Protein AF-A0A960V4S0-F1 (afdb_monomer)

pLDDT: mean 85.96, std 13.1, range [40.25, 98.25]

Secondary structure (DSSP, 8-state):
---SSHHHHHHHHHHHHHHHHHHHHHHHHHHHHHHHHHHHHHHHHHHHHHHHHHHHHHHHHHHHHHHHHHHHHHHHHTTEEETTHHHHHHHHHH-HHHHHHHHHHHHHHPPEEE-S--HHHHHHHHHHHHHHHHHHHHHHTSPPPS--TT--TT-HHHHHHHHHHHHHHHHHHHHHHHHHHHH-HHHHHHHHHHHHHHHHHHHHHHHHHH-

Solvent-accessible surface area (backbone atoms only — not comparable to full-atom values): 11434 Å² total; per-residue (Å²): 143,88,87,85,72,66,70,63,57,53,50,52,51,52,50,52,47,49,70,63,48,49,61,55,54,51,52,50,49,51,53,48,53,50,50,52,50,53,49,53,52,49,51,50,51,50,51,33,51,52,36,50,50,50,26,52,54,34,41,55,50,24,50,55,32,43,51,52,24,50,54,45,44,56,58,37,57,76,39,55,41,48,68,63,47,69,62,46,49,51,53,27,72,75,40,49,86,81,29,44,69,58,49,52,54,43,70,74,68,48,56,44,43,57,77,51,82,56,64,68,37,54,52,32,45,51,51,20,53,52,33,43,51,52,26,49,48,36,60,74,70,45,68,82,80,95,72,82,89,73,77,60,101,78,41,56,66,58,54,37,60,59,42,46,55,55,33,50,52,30,64,68,43,44,67,62,25,52,58,38,32,58,67,31,70,66,28,36,50,49,31,51,51,41,52,52,50,26,50,50,46,46,53,50,46,55,51,51,74,78,110

Nearest PDB structures (foldseek):
  8iyj-assembly1_S0  TM=2.645E-01  e=5.787E+00  Mus musculus
  8cih-assembly1_A  TM=2.969E-01  e=8.500E+00  Homo sapiens

Mean predicted aligned error: 10.28 Å

Foldseek 3Di:
DDDDDPPVVVVVVVVVCCVVVVVVVVVVVVVVVVVVVVVVVVVLVVLLVVLVVLLLVLLVVLLVLLVVLLVVLVVQLVQKDFDCLVVLVVVCVVPVVVCVVVSVVCVVPTFIATPDDCPVSVVSLVSSLVSVVSSVVSVVPRDDDPDPPDDDPDALVNLLVVLVVLLVVLNVCLVVLVVVCNRDDVSSVVNSVSSVVSSVSSVVNSVSVVD

Sequence (211 aa):
MQQMSRPIAALVILILINITTGPAHLLAQEVQEQRISDQEQYERMQTRRSMLEWHQITGLLTWGLWLATNLEGERIAKTHQRVGEQEMQLLWLSNPDAYTPLYLLYRENAEWKTTADSSTHKSLAAATAGMYALTAVLALCAPPLYDEQGSDLWDSSWWHRALAFVHLAAMLSLPALGHQAEEGPDGLQKMRNVGWAGFGVYSVAIGVFYF

Structure (mmCIF, N/CA/C/O backbone):
data_AF-A0A960V4S0-F1
#
_entry.id   AF-A0A960V4S0-F1
#
loop_
_atom_site.group_PDB
_atom_site.id
_atom_site.type_symbol
_atom_site.label_atom_id
_atom_site.label_alt_id
_atom_site.label_comp_id
_atom_site.label_asym_id
_atom_site.label_entity_id
_atom_site.label_seq_id
_atom_site.pdbx_PDB_ins_code
_atom_site.Cartn_x
_atom_site.Cartn_y
_atom_site.Cartn_z
_atom_site.occupancy
_atom_site.B_iso_or_equiv
_atom_site.auth_seq_id
_atom_site.auth_comp_id
_atom_site.auth_asym_id
_atom_site.auth_atom_id
_atom_site.pdbx_PDB_model_num
ATOM 1 N N . MET A 1 1 ? 36.686 12.986 -92.104 1.00 46.19 1 MET A N 1
ATOM 2 C CA . MET A 1 1 ? 36.247 11.761 -91.395 1.00 46.19 1 MET A CA 1
ATOM 3 C C . MET A 1 1 ? 36.621 11.879 -89.921 1.00 46.19 1 MET A C 1
ATOM 5 O O . MET A 1 1 ? 37.741 11.537 -89.577 1.00 46.19 1 MET A O 1
ATOM 9 N N . GLN A 1 2 ? 35.756 12.422 -89.056 1.00 55.75 2 GLN A N 1
ATOM 10 C CA . GLN A 1 2 ? 36.037 12.472 -87.609 1.00 55.75 2 GLN A CA 1
ATOM 11 C C . GLN A 1 2 ? 34.762 12.771 -86.797 1.00 55.75 2 GLN A C 1
ATOM 13 O O . GLN A 1 2 ? 34.596 13.864 -86.271 1.00 55.75 2 GLN A O 1
ATOM 18 N N . GLN A 1 3 ? 33.806 11.834 -86.728 1.00 54.47 3 GLN A N 1
ATOM 19 C CA . GLN A 1 3 ? 32.605 12.064 -85.904 1.00 54.47 3 GLN A CA 1
ATOM 20 C C . GLN A 1 3 ? 31.850 10.796 -85.461 1.00 54.47 3 GLN A C 1
ATOM 22 O O . GLN A 1 3 ? 30.628 10.776 -85.506 1.00 54.47 3 GLN A O 1
ATOM 27 N N . MET A 1 4 ? 32.537 9.730 -85.021 1.00 51.03 4 MET A N 1
ATOM 28 C CA . MET A 1 4 ? 31.844 8.509 -84.544 1.00 51.03 4 MET A CA 1
ATOM 29 C C . MET A 1 4 ? 32.425 7.809 -83.292 1.00 51.03 4 MET A C 1
ATOM 31 O O . MET A 1 4 ? 32.034 6.687 -83.004 1.00 51.03 4 MET A O 1
ATOM 35 N N . SER A 1 5 ? 33.296 8.432 -82.484 1.00 58.44 5 SER A N 1
ATOM 36 C CA . SER A 1 5 ? 33.892 7.762 -81.298 1.00 58.44 5 SER A CA 1
ATOM 37 C C . SER A 1 5 ? 33.368 8.212 -79.924 1.00 58.44 5 SER A C 1
ATOM 39 O O . SER A 1 5 ? 33.759 7.651 -78.904 1.00 58.44 5 SER A O 1
ATOM 41 N N . ARG A 1 6 ? 32.474 9.207 -79.852 1.00 57.72 6 ARG A N 1
ATOM 42 C CA . ARG A 1 6 ? 32.036 9.799 -78.571 1.00 57.72 6 ARG A CA 1
ATOM 43 C C . ARG A 1 6 ? 31.006 9.001 -77.740 1.00 57.72 6 ARG A C 1
ATOM 45 O O . ARG A 1 6 ? 31.110 9.083 -76.518 1.00 57.72 6 ARG A O 1
ATOM 52 N N . PRO A 1 7 ? 30.051 8.227 -78.301 1.00 58.94 7 PRO A N 1
ATOM 53 C CA . PRO A 1 7 ? 28.998 7.626 -77.473 1.00 58.94 7 PRO A CA 1
ATOM 54 C C . PRO A 1 7 ? 29.472 6.398 -76.675 1.00 58.94 7 PRO A C 1
ATOM 56 O O . PRO A 1 7 ? 29.005 6.177 -75.562 1.00 58.94 7 PRO A O 1
ATOM 59 N N . ILE A 1 8 ? 30.441 5.636 -77.194 1.00 63.38 8 ILE A N 1
ATOM 60 C CA . ILE A 1 8 ? 30.941 4.414 -76.538 1.00 63.38 8 ILE A CA 1
ATOM 61 C C . ILE A 1 8 ? 31.824 4.759 -75.330 1.00 63.38 8 ILE A C 1
ATOM 63 O O . ILE A 1 8 ? 31.683 4.150 -74.273 1.00 63.38 8 ILE A O 1
ATOM 67 N N . ALA A 1 9 ? 32.683 5.777 -75.446 1.00 64.00 9 ALA A N 1
ATOM 68 C CA . ALA A 1 9 ? 33.526 6.221 -74.336 1.00 64.00 9 ALA A CA 1
ATOM 69 C C . ALA A 1 9 ? 32.693 6.760 -73.158 1.00 64.00 9 ALA A C 1
ATOM 71 O O . ALA A 1 9 ? 32.985 6.448 -72.007 1.00 64.00 9 ALA A O 1
ATOM 72 N N . ALA A 1 10 ? 31.620 7.507 -73.441 1.00 67.62 10 ALA A N 1
ATOM 73 C CA . ALA A 1 10 ? 30.704 7.997 -72.413 1.00 67.62 10 ALA A CA 1
ATOM 74 C C . ALA A 1 10 ? 29.958 6.853 -71.704 1.00 67.62 10 ALA A C 1
ATOM 76 O O . ALA A 1 10 ? 29.832 6.876 -70.482 1.00 67.62 10 ALA A O 1
ATOM 77 N N . LEU A 1 11 ? 29.524 5.828 -72.448 1.00 68.31 11 LEU A N 1
ATOM 78 C CA . LEU A 1 11 ? 28.850 4.654 -71.887 1.00 68.31 11 LEU A CA 1
ATOM 79 C C . LEU A 1 11 ? 29.785 3.831 -70.985 1.00 68.31 11 LEU A C 1
ATOM 81 O O . LEU A 1 11 ? 29.393 3.441 -69.891 1.00 68.31 11 LEU A O 1
ATOM 85 N N . VAL A 1 12 ? 31.034 3.608 -71.406 1.00 66.94 12 VAL A N 1
ATOM 86 C CA . VAL A 1 12 ? 32.034 2.870 -70.612 1.00 66.94 12 VAL A CA 1
ATOM 87 C C . VAL A 1 12 ? 32.399 3.631 -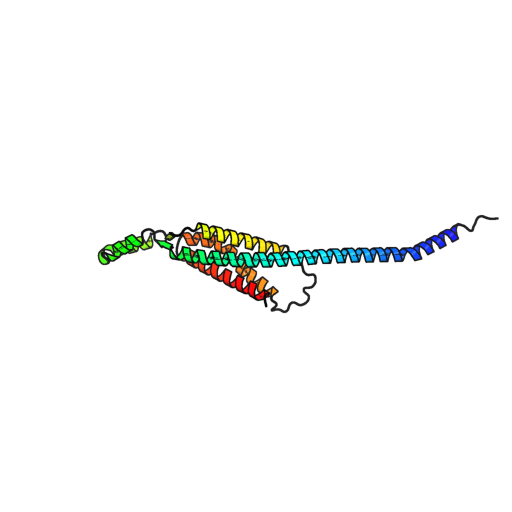69.336 1.00 66.94 12 VAL A C 1
ATOM 89 O O . VAL A 1 12 ? 32.506 3.018 -68.280 1.00 66.94 12 VAL A O 1
ATOM 92 N N . ILE A 1 13 ? 32.521 4.960 -69.398 1.00 68.06 13 ILE A N 1
ATOM 93 C CA . ILE A 1 13 ? 32.768 5.793 -68.212 1.00 68.06 13 ILE A CA 1
ATOM 94 C C . ILE A 1 13 ? 31.573 5.743 -67.252 1.00 68.06 13 ILE A C 1
ATOM 96 O O . ILE A 1 13 ? 31.774 5.561 -66.057 1.00 68.06 13 ILE A O 1
ATOM 100 N N . LEU A 1 14 ? 30.335 5.829 -67.748 1.00 62.25 14 LEU A N 1
ATOM 101 C CA . LEU A 1 14 ? 29.128 5.704 -66.920 1.00 62.25 14 LEU A CA 1
ATOM 102 C C . LEU A 1 14 ? 29.003 4.322 -66.268 1.00 62.25 14 LEU A C 1
ATOM 104 O O . LEU A 1 14 ? 28.662 4.237 -65.091 1.00 62.25 14 LEU A O 1
ATOM 108 N N . ILE A 1 15 ? 29.321 3.249 -66.997 1.00 62.62 15 ILE A N 1
ATOM 109 C CA . ILE A 1 15 ? 29.322 1.881 -66.464 1.00 62.62 15 ILE A CA 1
ATOM 110 C C . ILE A 1 15 ? 30.428 1.714 -65.413 1.00 62.62 15 ILE A C 1
ATOM 112 O O . ILE A 1 15 ? 30.163 1.179 -64.343 1.00 62.62 15 ILE A O 1
ATOM 116 N N . LEU A 1 16 ? 31.643 2.214 -65.663 1.00 56.56 16 LEU A N 1
ATOM 117 C CA . LEU A 1 16 ? 32.749 2.146 -64.701 1.00 56.56 16 LEU A CA 1
ATOM 118 C C . LEU A 1 16 ? 32.487 2.987 -63.446 1.00 56.56 16 LEU A C 1
ATOM 120 O O . LEU A 1 16 ? 32.791 2.532 -62.345 1.00 56.56 16 LEU A O 1
ATOM 124 N N . ILE A 1 17 ? 31.883 4.172 -63.577 1.00 60.25 17 ILE A N 1
ATOM 125 C CA . ILE A 1 17 ? 31.427 4.968 -62.430 1.00 60.25 17 ILE A CA 1
ATOM 126 C C . ILE A 1 17 ? 30.379 4.176 -61.644 1.00 60.25 17 ILE A C 1
ATOM 128 O O . ILE A 1 17 ? 30.552 3.989 -60.449 1.00 60.25 17 ILE A O 1
ATOM 132 N N . ASN A 1 18 ? 29.354 3.620 -62.295 1.00 57.97 18 ASN A N 1
ATOM 133 C CA . ASN A 1 18 ? 28.290 2.888 -61.601 1.00 57.97 18 ASN A CA 1
ATOM 134 C C . ASN A 1 18 ? 28.788 1.598 -60.908 1.00 57.97 18 ASN A C 1
ATOM 136 O O . ASN A 1 18 ? 28.344 1.278 -59.809 1.00 57.97 18 ASN A O 1
ATOM 140 N N . ILE A 1 19 ? 29.756 0.887 -61.504 1.00 60.56 19 ILE A N 1
ATOM 141 C CA . ILE A 1 19 ? 30.395 -0.303 -60.907 1.00 60.56 19 ILE A CA 1
ATOM 142 C C . ILE A 1 19 ? 31.280 0.070 -59.704 1.00 60.56 19 ILE A C 1
ATOM 144 O O . ILE A 1 19 ? 31.399 -0.719 -58.770 1.00 60.56 19 ILE A O 1
ATOM 148 N N . THR A 1 20 ? 31.893 1.258 -59.698 1.00 60.00 20 THR A N 1
ATOM 149 C CA . THR A 1 20 ? 32.809 1.679 -58.621 1.00 60.00 20 THR A CA 1
ATOM 150 C C . THR A 1 20 ? 32.115 2.432 -57.485 1.00 60.00 20 THR A C 1
ATOM 152 O O . THR A 1 20 ? 32.514 2.276 -56.333 1.00 60.00 20 THR A O 1
ATOM 155 N N . THR A 1 21 ? 31.066 3.212 -57.761 1.00 58.12 21 THR A N 1
ATOM 156 C CA . THR A 1 21 ? 30.370 4.035 -56.754 1.00 58.12 21 THR A CA 1
ATOM 157 C C . THR A 1 21 ? 29.079 3.408 -56.230 1.00 58.12 21 THR A C 1
ATOM 159 O O . THR A 1 21 ? 28.720 3.653 -55.079 1.00 58.12 21 THR A O 1
ATOM 162 N N . GLY A 1 22 ? 28.414 2.558 -57.020 1.00 65.00 22 GLY A N 1
ATOM 163 C CA . GLY A 1 22 ? 27.209 1.824 -56.620 1.00 65.00 22 GLY A CA 1
ATOM 164 C C . GLY A 1 22 ? 27.370 1.010 -55.325 1.00 65.00 22 GLY A C 1
ATOM 165 O O . GLY A 1 22 ? 26.599 1.230 -54.390 1.00 65.00 22 GLY A O 1
ATOM 166 N N . PRO A 1 23 ? 28.380 0.124 -55.200 1.00 73.75 23 PRO A N 1
ATOM 167 C CA . PRO A 1 23 ? 28.560 -0.675 -53.985 1.00 73.75 23 PRO A CA 1
ATOM 168 C C . PRO A 1 23 ? 28.988 0.159 -52.766 1.00 73.75 23 PRO A C 1
ATOM 170 O O . PRO A 1 23 ? 28.607 -0.163 -51.645 1.00 73.75 23 PRO A O 1
ATOM 173 N N . ALA A 1 24 ? 29.722 1.259 -52.961 1.00 72.75 24 ALA A N 1
ATOM 174 C CA . ALA A 1 24 ? 30.134 2.139 -51.864 1.00 72.75 24 ALA A CA 1
ATOM 175 C C . ALA A 1 24 ? 28.949 2.901 -51.242 1.00 72.75 24 ALA A C 1
ATOM 177 O O . ALA A 1 24 ? 28.898 3.068 -50.025 1.00 72.75 24 ALA A O 1
ATOM 178 N N . HIS A 1 25 ? 27.982 3.333 -52.059 1.00 72.94 25 HIS A N 1
ATOM 179 C CA . HIS A 1 25 ? 26.767 3.990 -51.574 1.00 72.94 25 HIS A CA 1
ATOM 180 C C . HIS A 1 25 ? 25.862 3.024 -50.793 1.00 72.94 25 HIS A C 1
ATOM 182 O O . HIS A 1 25 ? 25.338 3.397 -49.748 1.00 72.94 25 HIS A O 1
ATOM 188 N N . LEU A 1 26 ? 25.708 1.781 -51.265 1.00 78.06 26 LEU A N 1
ATOM 189 C CA . LEU A 1 26 ? 24.910 0.759 -50.576 1.00 78.06 26 LEU A CA 1
ATOM 190 C C . LEU A 1 26 ? 25.513 0.385 -49.216 1.00 78.06 26 LEU A C 1
ATOM 192 O O . LEU A 1 26 ? 24.797 0.378 -48.223 1.00 78.06 26 LEU A O 1
ATOM 196 N N . LEU A 1 27 ? 26.834 0.192 -49.140 1.00 81.00 27 LEU A N 1
ATOM 197 C CA . LEU A 1 27 ? 27.525 -0.059 -47.869 1.00 81.00 27 LEU A CA 1
ATOM 198 C C . LEU A 1 27 ? 27.430 1.131 -46.906 1.00 81.00 27 LEU A C 1
ATOM 200 O O . LEU A 1 27 ? 27.265 0.941 -45.705 1.00 81.00 27 LEU A O 1
ATOM 204 N N . ALA A 1 28 ? 27.524 2.366 -47.408 1.00 80.69 28 ALA A N 1
ATOM 205 C CA . ALA A 1 28 ? 27.336 3.554 -46.577 1.00 80.69 28 ALA A CA 1
ATOM 206 C C . ALA A 1 28 ? 25.902 3.642 -46.030 1.00 80.69 28 ALA A C 1
ATOM 208 O O . ALA A 1 28 ? 25.717 4.012 -44.871 1.00 80.69 28 ALA A O 1
ATOM 209 N N . GLN A 1 29 ? 24.908 3.262 -46.838 1.00 82.19 29 GLN A N 1
ATOM 210 C CA . GLN A 1 29 ? 23.509 3.203 -46.431 1.00 82.19 29 GLN A CA 1
ATOM 211 C C . GLN A 1 29 ? 23.269 2.109 -45.381 1.00 82.19 29 GLN A C 1
ATOM 213 O O . GLN A 1 29 ? 22.683 2.410 -44.348 1.00 82.19 29 GLN A O 1
ATOM 218 N N . GLU A 1 30 ? 23.789 0.894 -45.580 1.00 83.31 30 GLU A N 1
ATOM 219 C CA . GLU A 1 30 ? 23.699 -0.208 -44.607 1.00 83.31 30 GLU A CA 1
ATOM 220 C C . GLU A 1 30 ? 24.393 0.138 -43.283 1.00 83.31 30 GLU A C 1
ATOM 222 O O . GLU A 1 30 ? 23.825 -0.056 -42.213 1.00 83.31 30 GLU A O 1
ATOM 227 N N . VAL A 1 31 ? 25.596 0.724 -43.329 1.00 86.31 31 VAL A N 1
ATOM 228 C CA . VAL A 1 31 ? 26.318 1.166 -42.123 1.00 86.31 31 VAL A CA 1
ATOM 229 C C . VAL A 1 31 ? 25.559 2.274 -41.397 1.00 86.31 31 VAL A C 1
ATOM 231 O O . VAL A 1 31 ? 25.573 2.327 -40.166 1.00 86.31 31 VAL A O 1
ATOM 234 N N . GLN A 1 32 ? 24.921 3.185 -42.129 1.00 87.12 32 GLN A N 1
ATOM 235 C CA . GLN A 1 32 ? 24.135 4.254 -41.527 1.00 87.12 32 GLN A CA 1
ATOM 236 C C . GLN A 1 32 ? 22.833 3.726 -40.916 1.00 87.12 32 GLN A C 1
ATOM 238 O O . GLN A 1 32 ? 22.499 4.114 -39.801 1.00 87.12 32 GLN A O 1
ATOM 243 N N . GLU A 1 33 ? 22.145 2.810 -41.592 1.00 85.69 33 GLU A N 1
ATOM 244 C CA . GLU A 1 33 ? 20.954 2.127 -41.083 1.00 85.69 33 GLU A CA 1
ATOM 245 C C . GLU A 1 33 ? 21.276 1.294 -39.837 1.00 85.69 33 GLU A C 1
ATOM 247 O O . GLU A 1 33 ? 20.585 1.400 -38.824 1.00 85.69 33 GLU A O 1
ATOM 252 N N . GLN A 1 34 ? 22.394 0.566 -39.852 1.00 88.62 34 GLN A N 1
ATOM 253 C CA . GLN A 1 34 ? 22.868 -0.193 -38.700 1.00 88.62 34 GLN A CA 1
ATOM 254 C C . GLN A 1 34 ? 23.225 0.720 -37.521 1.00 88.62 34 GLN A C 1
ATOM 256 O O . GLN A 1 34 ? 22.808 0.443 -36.402 1.00 88.62 34 GLN A O 1
ATOM 261 N N . ARG A 1 35 ? 23.903 1.856 -37.746 1.00 88.31 35 ARG A N 1
ATOM 262 C CA . ARG A 1 35 ? 24.169 2.837 -36.675 1.00 88.31 35 ARG A CA 1
ATOM 263 C C . ARG A 1 35 ? 22.895 3.430 -36.081 1.00 88.31 35 ARG A C 1
ATOM 265 O O . ARG A 1 35 ? 22.848 3.635 -34.873 1.00 88.31 35 ARG A O 1
ATOM 272 N N . ILE A 1 36 ? 21.900 3.739 -36.914 1.00 87.62 36 ILE A N 1
ATOM 273 C CA . ILE A 1 36 ? 20.606 4.261 -36.450 1.00 87.62 36 ILE A CA 1
ATOM 274 C C . ILE A 1 36 ? 19.901 3.200 -35.598 1.00 87.62 36 ILE A C 1
ATOM 276 O O . ILE A 1 36 ? 19.458 3.514 -34.497 1.00 87.62 36 ILE A O 1
ATOM 280 N N . SER A 1 37 ? 19.879 1.945 -36.057 1.00 87.69 37 SER A N 1
ATOM 281 C CA . SER A 1 37 ? 19.360 0.807 -35.288 1.00 87.69 37 SER A CA 1
ATOM 282 C C . SER A 1 37 ? 20.095 0.637 -33.953 1.00 87.69 37 SER A C 1
ATOM 284 O O . SER A 1 37 ? 19.454 0.500 -32.914 1.00 87.69 37 SER A O 1
ATOM 286 N N . ASP A 1 38 ? 21.429 0.683 -33.946 1.00 88.06 38 ASP A N 1
ATOM 287 C CA . ASP A 1 38 ? 22.235 0.542 -32.728 1.00 88.06 38 ASP A CA 1
ATOM 288 C C . ASP A 1 38 ? 21.969 1.687 -31.737 1.00 88.06 38 ASP A C 1
ATOM 290 O O . ASP A 1 38 ? 21.872 1.461 -30.528 1.00 88.06 38 ASP A O 1
ATOM 294 N N . GLN A 1 39 ? 21.809 2.915 -32.239 1.00 88.75 39 GLN A N 1
ATOM 295 C CA . GLN A 1 39 ? 21.462 4.073 -31.419 1.00 88.75 39 GLN A CA 1
ATOM 296 C C . GLN A 1 39 ? 20.054 3.938 -30.825 1.00 88.75 39 GLN A C 1
ATOM 298 O O . GLN A 1 39 ? 19.879 4.148 -29.625 1.00 88.75 39 GLN A O 1
ATOM 303 N N . GLU A 1 40 ? 19.064 3.535 -31.622 1.00 88.31 40 GLU A N 1
ATOM 304 C CA . GLU A 1 40 ? 17.699 3.305 -31.144 1.00 88.31 40 GLU A CA 1
ATOM 305 C C . GLU A 1 40 ? 17.664 2.192 -30.084 1.00 88.31 40 GLU A C 1
ATOM 307 O O . GLU A 1 40 ? 17.031 2.334 -29.035 1.00 88.31 40 GLU A O 1
ATOM 312 N N . GLN A 1 41 ? 18.398 1.097 -30.298 1.00 87.25 41 GLN A N 1
ATOM 313 C CA . GLN A 1 41 ? 18.530 0.025 -29.311 1.00 87.25 41 GLN A CA 1
ATOM 314 C C . GLN A 1 41 ? 19.176 0.523 -28.014 1.00 87.25 41 GLN A C 1
ATOM 316 O O . GLN A 1 41 ? 18.686 0.201 -26.928 1.00 87.25 41 GLN A O 1
ATOM 321 N N . TYR A 1 42 ? 20.231 1.334 -28.107 1.00 88.56 42 TYR A N 1
ATOM 322 C CA . TYR A 1 42 ? 20.896 1.929 -26.950 1.00 88.56 42 TYR A CA 1
ATOM 323 C C . TYR A 1 42 ? 19.957 2.835 -26.146 1.00 88.56 42 TYR A C 1
ATOM 325 O O . TYR A 1 42 ? 19.836 2.667 -24.929 1.00 88.56 42 TYR A O 1
ATOM 333 N N . GLU A 1 43 ? 19.247 3.746 -26.813 1.00 90.19 43 GLU A N 1
ATOM 334 C CA . GLU A 1 43 ? 18.272 4.642 -26.185 1.00 90.19 43 GLU A CA 1
ATOM 335 C C . GLU A 1 43 ? 17.155 3.843 -25.502 1.00 90.19 43 GLU A C 1
ATOM 337 O O . GLU A 1 43 ? 16.863 4.062 -24.324 1.00 90.19 43 GLU A O 1
ATOM 342 N N . ARG A 1 44 ? 16.605 2.820 -26.172 1.00 87.75 44 ARG A N 1
ATOM 343 C CA . ARG A 1 44 ? 15.585 1.934 -25.584 1.00 87.75 44 ARG A CA 1
ATOM 344 C C . ARG A 1 44 ? 16.099 1.190 -24.350 1.00 87.75 44 ARG A C 1
ATOM 346 O O . ARG A 1 44 ? 15.369 1.071 -23.362 1.00 87.75 44 ARG A O 1
ATOM 353 N N . MET A 1 45 ? 17.342 0.702 -24.370 1.00 88.25 45 MET A N 1
ATOM 354 C CA . MET A 1 45 ? 17.962 0.052 -23.209 1.00 88.25 45 MET A CA 1
ATOM 355 C C . MET A 1 45 ? 18.158 1.028 -22.046 1.00 88.25 45 MET A C 1
ATOM 357 O O . MET A 1 45 ? 17.891 0.662 -20.899 1.00 88.25 45 MET A O 1
ATOM 361 N N . GLN A 1 46 ? 18.588 2.263 -22.318 1.00 91.69 46 GLN A N 1
ATOM 362 C CA . GLN A 1 46 ? 18.716 3.302 -21.297 1.00 91.69 46 GLN A CA 1
ATOM 363 C C . GLN A 1 46 ? 17.362 3.655 -20.676 1.00 91.69 46 GLN A C 1
ATOM 365 O O . GLN A 1 46 ? 17.240 3.655 -19.450 1.00 91.69 46 GLN A O 1
ATOM 370 N N . THR A 1 47 ? 16.331 3.883 -21.495 1.00 90.31 47 THR A N 1
ATOM 371 C CA . THR A 1 47 ? 14.971 4.159 -21.014 1.00 90.31 47 THR A CA 1
ATOM 372 C C . THR A 1 47 ? 14.454 3.021 -20.144 1.00 90.31 47 THR A C 1
ATOM 374 O O . THR A 1 47 ? 13.954 3.266 -19.049 1.00 90.31 47 THR A O 1
ATOM 377 N N . ARG A 1 48 ? 14.628 1.766 -20.576 1.00 89.38 48 ARG A N 1
ATOM 378 C CA . ARG A 1 48 ? 14.211 0.596 -19.796 1.00 89.38 48 ARG A CA 1
ATOM 379 C C . ARG A 1 48 ? 14.923 0.521 -18.445 1.00 89.38 48 ARG A C 1
ATOM 381 O O . ARG A 1 48 ? 14.267 0.272 -17.440 1.00 89.38 48 ARG A O 1
ATOM 388 N N . ARG A 1 49 ? 16.243 0.737 -18.408 1.00 90.31 49 ARG A N 1
ATOM 389 C CA . ARG A 1 49 ? 17.016 0.748 -17.153 1.00 90.31 49 ARG A CA 1
ATOM 390 C C . ARG A 1 49 ? 16.529 1.840 -16.208 1.00 90.31 49 ARG A C 1
ATOM 392 O O . ARG A 1 49 ? 16.312 1.557 -15.038 1.00 90.31 49 ARG A O 1
ATOM 399 N N . SER A 1 50 ? 16.285 3.040 -16.731 1.00 93.69 50 SER A N 1
ATOM 400 C CA . SER A 1 50 ? 15.753 4.150 -15.939 1.00 93.69 50 SER A CA 1
ATOM 401 C C . SER A 1 50 ? 14.354 3.850 -15.394 1.00 93.69 50 SER A C 1
ATOM 403 O O . SER A 1 50 ? 14.100 4.053 -14.211 1.00 93.69 50 SER A O 1
ATOM 405 N N . MET A 1 51 ? 13.449 3.307 -16.214 1.00 93.75 51 MET A N 1
ATOM 406 C CA . MET A 1 51 ? 12.109 2.916 -15.760 1.00 93.75 51 MET A CA 1
ATOM 407 C C . MET A 1 51 ? 12.154 1.808 -14.706 1.00 93.75 51 MET A C 1
ATOM 409 O O . MET A 1 51 ? 11.388 1.858 -13.748 1.00 93.75 51 MET A O 1
ATOM 413 N N . LEU A 1 52 ? 13.060 0.836 -14.851 1.00 90.75 52 LEU A N 1
ATOM 414 C CA . LEU A 1 52 ? 13.260 -0.227 -13.867 1.00 90.75 52 LEU A CA 1
ATOM 415 C C . LEU A 1 52 ? 13.774 0.328 -12.534 1.00 90.75 52 LEU A C 1
ATOM 417 O O . LEU A 1 52 ? 13.244 -0.025 -11.485 1.00 90.75 52 LEU A O 1
ATOM 421 N N . GLU A 1 53 ? 14.762 1.219 -12.574 1.00 92.88 53 GLU A N 1
ATOM 422 C CA . GLU A 1 53 ? 15.294 1.890 -11.385 1.00 92.88 53 GLU A CA 1
ATOM 423 C C . GLU A 1 53 ? 14.193 2.680 -10.664 1.00 92.88 53 GLU A C 1
ATOM 425 O O . GLU A 1 53 ? 13.974 2.507 -9.464 1.00 92.88 53 GLU A O 1
ATOM 430 N N . TRP A 1 54 ? 13.412 3.473 -11.403 1.00 94.75 54 TRP A N 1
ATOM 431 C CA . TRP A 1 54 ? 12.277 4.198 -10.833 1.00 94.75 54 TRP A CA 1
ATOM 432 C C . TRP A 1 54 ? 11.182 3.269 -10.307 1.00 94.75 54 TRP A C 1
ATOM 434 O O . TRP A 1 54 ? 10.594 3.563 -9.267 1.00 94.75 54 TRP A O 1
ATOM 444 N N . HIS A 1 55 ? 10.911 2.142 -10.968 1.00 93.38 55 HIS A N 1
ATOM 445 C CA . HIS A 1 55 ? 9.961 1.137 -10.490 1.00 93.38 55 HIS A CA 1
ATOM 446 C C . HIS A 1 55 ? 10.418 0.543 -9.150 1.00 93.38 55 HIS A C 1
ATOM 448 O O . HIS A 1 55 ? 9.615 0.417 -8.230 1.00 93.38 55 HIS A O 1
ATOM 454 N N . GLN A 1 56 ? 11.710 0.248 -8.999 1.00 92.56 56 GLN A N 1
ATOM 455 C CA . GLN A 1 56 ? 12.283 -0.260 -7.750 1.00 92.56 56 GLN A CA 1
ATOM 456 C C . GLN A 1 56 ? 12.237 0.784 -6.628 1.00 92.56 56 GLN A C 1
ATOM 458 O O . GLN A 1 56 ? 11.799 0.472 -5.521 1.00 92.56 56 GLN A O 1
ATOM 463 N N . ILE A 1 57 ? 12.626 2.033 -6.911 1.00 94.69 57 ILE A N 1
ATOM 464 C CA . ILE A 1 57 ? 12.590 3.135 -5.935 1.00 94.69 57 ILE A CA 1
ATOM 465 C C . ILE A 1 57 ? 11.155 3.391 -5.467 1.00 94.69 57 ILE A C 1
ATOM 467 O O . ILE A 1 57 ? 10.875 3.396 -4.268 1.00 94.69 57 ILE A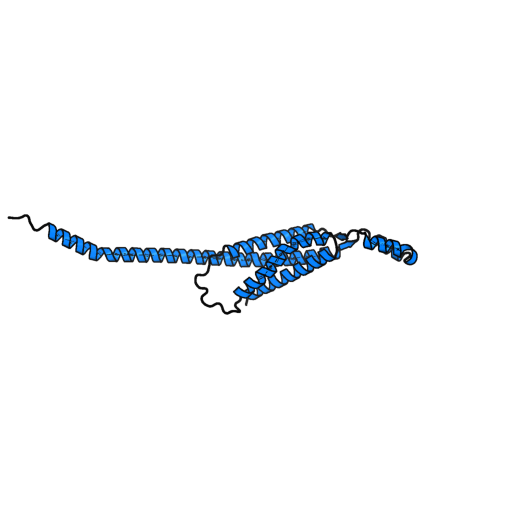 O 1
ATOM 471 N N . THR A 1 58 ? 10.231 3.584 -6.409 1.00 95.19 58 THR A N 1
ATOM 472 C CA . THR A 1 58 ? 8.814 3.836 -6.097 1.00 95.19 58 THR A CA 1
ATOM 473 C C . THR A 1 58 ? 8.170 2.624 -5.426 1.00 95.19 58 THR A C 1
ATOM 475 O O . THR A 1 58 ? 7.340 2.788 -4.532 1.00 95.19 58 THR A O 1
ATOM 478 N N . GLY A 1 59 ? 8.611 1.411 -5.764 1.00 93.69 59 GLY A N 1
ATOM 479 C CA . GLY A 1 59 ? 8.185 0.195 -5.091 1.00 93.69 59 GLY A CA 1
ATOM 480 C C . GLY A 1 59 ? 8.618 0.146 -3.620 1.00 93.69 59 GLY A C 1
ATOM 481 O O . GLY A 1 59 ? 7.795 -0.033 -2.725 1.00 93.69 59 GLY A O 1
ATOM 482 N N . LEU A 1 60 ? 9.891 0.410 -3.324 1.00 95.00 60 LEU A N 1
ATOM 483 C CA . LEU A 1 60 ? 10.373 0.483 -1.937 1.00 95.00 60 LEU A CA 1
ATOM 484 C C . LEU A 1 60 ? 9.679 1.591 -1.132 1.00 95.00 60 LEU A C 1
ATOM 486 O O . LEU A 1 60 ? 9.358 1.397 0.043 1.00 95.00 60 LEU A O 1
ATOM 490 N N . LEU A 1 61 ? 9.388 2.733 -1.760 1.00 96.19 61 LEU A N 1
ATOM 491 C CA . LEU A 1 61 ? 8.596 3.794 -1.132 1.00 96.19 61 LEU A CA 1
ATOM 492 C C . LEU A 1 61 ? 7.161 3.340 -0.842 1.00 96.19 61 LEU A C 1
ATOM 494 O O . LEU A 1 61 ? 6.672 3.552 0.267 1.00 96.19 61 LEU A O 1
ATOM 498 N N . THR A 1 62 ? 6.504 2.674 -1.796 1.00 96.00 62 THR A N 1
ATOM 499 C CA . THR A 1 62 ? 5.174 2.074 -1.600 1.00 96.00 62 THR A CA 1
ATOM 500 C C . THR A 1 62 ? 5.194 1.094 -0.433 1.00 96.00 62 THR A C 1
ATOM 502 O O . THR A 1 62 ? 4.273 1.086 0.380 1.00 96.00 62 THR A O 1
ATOM 505 N N . TRP A 1 63 ? 6.259 0.301 -0.302 1.00 95.88 63 TRP A N 1
ATOM 506 C CA . TRP A 1 63 ? 6.401 -0.683 0.769 1.00 95.88 63 TRP A CA 1
ATOM 507 C C . TRP A 1 63 ? 6.468 -0.009 2.140 1.00 95.88 63 TRP A C 1
ATOM 509 O O . TRP A 1 63 ? 5.714 -0.374 3.043 1.00 95.88 63 TRP A O 1
ATOM 519 N N . GLY A 1 64 ? 7.306 1.022 2.284 1.00 97.56 64 GLY A N 1
ATOM 520 C CA . GLY A 1 64 ? 7.415 1.784 3.529 1.00 97.56 64 GLY A CA 1
ATOM 521 C C . GLY A 1 64 ? 6.117 2.510 3.896 1.00 97.56 64 GLY A C 1
ATOM 522 O O . GLY A 1 64 ? 5.692 2.474 5.052 1.00 97.56 64 GLY A O 1
ATOM 523 N N . LEU A 1 65 ? 5.453 3.123 2.912 1.00 98.12 65 LEU A N 1
ATOM 524 C CA . LEU A 1 65 ? 4.169 3.801 3.106 1.00 98.12 65 LEU A CA 1
ATOM 525 C C . LEU A 1 65 ? 3.056 2.822 3.499 1.00 98.12 65 LEU A C 1
ATOM 527 O O . LEU A 1 65 ? 2.288 3.111 4.420 1.00 98.12 65 LEU A O 1
ATOM 531 N N . TRP A 1 66 ? 2.992 1.644 2.872 1.00 97.75 66 TRP A N 1
ATOM 532 C CA . TRP A 1 66 ? 2.012 0.621 3.236 1.00 97.75 66 TRP A CA 1
ATOM 533 C C . TRP A 1 66 ? 2.272 0.116 4.658 1.00 97.75 66 TRP A C 1
ATOM 535 O O . TRP A 1 66 ? 1.352 0.092 5.475 1.00 97.75 66 TRP A O 1
ATOM 545 N N . LEU A 1 67 ? 3.522 -0.193 5.016 1.00 98.25 67 LEU A N 1
ATOM 546 C CA . LEU A 1 67 ? 3.854 -0.587 6.387 1.00 98.25 67 LEU A CA 1
ATOM 547 C C . LEU A 1 67 ? 3.382 0.466 7.402 1.00 98.25 67 LEU A C 1
ATOM 549 O O . LEU A 1 67 ? 2.701 0.123 8.367 1.00 98.25 67 LEU A O 1
ATOM 553 N N . ALA A 1 68 ? 3.680 1.745 7.159 1.00 98.12 68 ALA A N 1
ATOM 554 C CA . ALA A 1 68 ? 3.220 2.841 8.009 1.00 98.12 68 ALA A CA 1
ATOM 555 C C . ALA A 1 68 ? 1.683 2.919 8.079 1.00 98.12 68 ALA A C 1
ATOM 557 O O . ALA A 1 68 ? 1.125 3.087 9.163 1.00 98.12 68 ALA A O 1
ATOM 558 N N . THR A 1 69 ? 0.994 2.732 6.949 1.00 97.62 69 THR A N 1
ATOM 559 C CA . THR A 1 69 ? -0.477 2.702 6.870 1.00 97.62 69 THR A CA 1
ATOM 560 C C . THR A 1 69 ? -1.064 1.591 7.742 1.00 97.62 69 THR A C 1
ATOM 562 O O . THR A 1 69 ? -2.003 1.842 8.502 1.00 97.62 69 THR A O 1
ATOM 565 N N . ASN A 1 70 ? -0.499 0.380 7.674 1.00 97.62 70 ASN A N 1
ATOM 566 C CA . ASN A 1 70 ? -0.934 -0.765 8.478 1.00 97.62 70 ASN A CA 1
ATOM 567 C C . ASN A 1 70 ? -0.682 -0.525 9.974 1.00 97.62 70 ASN A C 1
ATOM 569 O O . ASN A 1 70 ? -1.566 -0.778 10.790 1.00 97.62 70 ASN A O 1
ATOM 573 N N . LEU A 1 71 ? 0.491 0.001 10.341 1.00 97.75 71 LEU A N 1
ATOM 574 C CA . LEU A 1 71 ? 0.829 0.306 11.736 1.00 97.75 71 LEU A CA 1
ATOM 575 C C . LEU A 1 71 ? -0.095 1.374 12.339 1.00 97.75 71 LEU A C 1
ATOM 577 O O . LEU A 1 71 ? -0.572 1.204 13.463 1.00 97.75 71 LEU A O 1
ATOM 581 N N . GLU A 1 72 ? -0.393 2.441 11.595 1.00 96.56 72 GLU A N 1
ATOM 582 C CA . GLU A 1 72 ? -1.364 3.448 12.038 1.00 96.56 72 GLU A CA 1
ATOM 583 C C . GLU A 1 72 ? -2.782 2.859 12.108 1.00 96.56 72 GLU A C 1
ATOM 585 O O . GLU A 1 72 ? -3.526 3.138 13.047 1.00 96.56 72 GLU A O 1
ATOM 590 N N . GLY A 1 73 ? -3.136 1.965 11.180 1.00 95.38 73 GLY A N 1
ATOM 591 C CA . GLY A 1 73 ? -4.391 1.212 11.222 1.00 95.38 73 GLY A CA 1
ATOM 592 C C . GLY A 1 73 ? -4.550 0.391 12.509 1.00 95.38 73 GLY A C 1
ATOM 593 O O . GLY A 1 73 ? -5.602 0.447 13.143 1.00 95.38 73 GLY A O 1
ATOM 594 N N . GLU A 1 74 ? -3.500 -0.306 12.961 1.00 96.19 74 GLU A N 1
ATOM 595 C CA . GLU A 1 74 ? -3.511 -1.044 14.238 1.00 96.19 74 GLU A CA 1
ATOM 596 C C . GLU A 1 74 ? -3.680 -0.124 15.451 1.00 96.19 74 GLU A C 1
ATOM 598 O O . GLU A 1 74 ? -4.338 -0.480 16.432 1.00 96.19 74 GLU A O 1
ATOM 603 N N . ARG A 1 75 ? -3.079 1.070 15.414 1.00 94.94 75 ARG A N 1
ATOM 604 C CA . ARG A 1 75 ? -3.234 2.072 16.474 1.00 94.94 75 ARG A CA 1
ATOM 605 C C . ARG A 1 75 ? -4.682 2.555 16.559 1.00 94.94 75 ARG A C 1
ATOM 607 O O . ARG A 1 75 ? -5.236 2.601 17.655 1.00 94.94 75 ARG A O 1
ATOM 614 N N . ILE A 1 76 ? -5.292 2.868 15.420 1.00 92.50 76 ILE A N 1
ATOM 615 C CA . ILE A 1 76 ? -6.687 3.312 15.313 1.00 92.50 76 ILE A CA 1
ATOM 616 C C . ILE A 1 76 ? -7.642 2.202 15.769 1.00 92.50 76 ILE A C 1
ATOM 618 O O . ILE A 1 76 ? -8.524 2.455 16.593 1.00 92.50 76 ILE A O 1
ATOM 622 N N . ALA A 1 77 ? -7.413 0.962 15.330 1.00 92.75 77 ALA A N 1
ATOM 623 C CA . ALA A 1 77 ? -8.244 -0.196 15.659 1.00 92.75 77 ALA A CA 1
ATOM 624 C C . ALA A 1 77 ? -8.378 -0.446 17.172 1.00 92.75 77 ALA A C 1
ATOM 626 O O . ALA A 1 77 ? -9.439 -0.849 17.638 1.00 92.75 77 ALA A O 1
ATOM 627 N N . LYS A 1 78 ? -7.338 -0.151 17.965 1.00 91.81 78 LYS A N 1
ATOM 628 C CA . LYS A 1 78 ? -7.375 -0.282 19.438 1.00 91.81 78 LYS A CA 1
ATOM 629 C C . LYS A 1 78 ? -8.344 0.680 20.122 1.00 91.81 78 LYS A C 1
ATOM 631 O O . LYS A 1 78 ? -8.692 0.466 21.277 1.00 91.81 78 LYS A O 1
ATOM 636 N N . THR A 1 79 ? -8.740 1.747 19.436 1.00 90.44 79 THR A N 1
ATOM 637 C CA . THR A 1 79 ? -9.655 2.769 19.961 1.00 90.44 79 THR A CA 1
ATOM 638 C C . THR A 1 79 ? -11.078 2.627 19.424 1.00 90.44 79 THR A C 1
ATOM 640 O O . THR A 1 79 ? -11.920 3.493 19.665 1.00 90.44 79 THR A O 1
ATOM 643 N N . HIS A 1 80 ? -11.335 1.553 18.675 1.00 89.56 80 HIS A N 1
ATOM 644 C CA . HIS A 1 80 ? -12.639 1.242 18.117 1.00 89.56 80 HIS A CA 1
ATOM 645 C C . HIS A 1 80 ? -13.519 0.603 19.195 1.00 89.56 80 HIS A C 1
ATOM 647 O O . HIS A 1 80 ? -13.258 -0.511 19.649 1.00 89.56 80 HIS A O 1
ATOM 653 N N . GLN A 1 81 ? -14.536 1.336 19.634 1.00 90.06 81 GLN A N 1
ATOM 654 C CA . GLN A 1 81 ? -15.437 0.942 20.716 1.00 90.06 81 GLN A CA 1
ATOM 655 C C . GLN A 1 81 ? -16.863 1.396 20.405 1.00 90.06 81 GLN A C 1
ATOM 657 O O . GLN A 1 81 ? -17.084 2.232 19.524 1.00 90.06 81 GLN A O 1
ATOM 662 N N . ARG A 1 82 ? -17.852 0.858 21.118 1.00 90.25 82 ARG A N 1
ATOM 663 C CA . ARG A 1 82 ? -19.230 1.342 20.982 1.00 90.25 82 ARG A CA 1
ATOM 664 C C . ARG A 1 82 ? -19.389 2.700 21.669 1.00 90.25 82 ARG A C 1
ATOM 666 O O . ARG A 1 82 ? -18.758 2.978 22.693 1.00 90.25 82 ARG A O 1
ATOM 673 N N . VAL A 1 83 ? -20.237 3.562 21.117 1.00 89.12 83 VAL A N 1
ATOM 674 C CA . VAL A 1 83 ? -20.509 4.889 21.690 1.00 89.12 83 VAL A CA 1
ATOM 675 C C . VAL A 1 83 ? -21.213 4.757 23.042 1.00 89.12 83 VAL A C 1
ATOM 677 O O . VAL A 1 83 ? -22.343 4.296 23.089 1.00 89.12 83 VAL A O 1
ATOM 680 N N . GLY A 1 84 ? -20.588 5.228 24.127 1.00 87.50 84 GLY A N 1
ATOM 681 C CA . GLY A 1 84 ? -21.159 5.148 25.481 1.00 87.50 84 GLY A CA 1
ATOM 682 C C . GLY A 1 84 ? -20.846 3.839 26.220 1.00 87.50 84 GLY A C 1
ATOM 683 O O . GLY A 1 84 ? -21.507 3.491 27.201 1.00 87.50 84 GLY A O 1
ATOM 684 N N . GLU A 1 85 ? -19.872 3.065 25.724 1.00 89.88 85 GLU A N 1
ATOM 685 C CA . GLU A 1 85 ? -19.572 1.730 26.243 1.00 89.88 85 GLU A CA 1
ATOM 686 C C . GLU A 1 85 ? -19.043 1.765 27.674 1.00 89.88 85 GLU A C 1
ATOM 688 O O . GLU A 1 85 ? -19.434 0.924 28.478 1.00 89.88 85 GLU A O 1
ATOM 693 N N . GLN A 1 86 ? -18.214 2.751 28.015 1.00 90.38 86 GLN A N 1
ATOM 694 C CA . GLN A 1 86 ? -17.650 2.874 29.359 1.00 90.38 86 GLN A CA 1
ATOM 695 C C . GLN A 1 86 ? -18.745 3.164 30.390 1.00 90.38 86 GLN A C 1
ATOM 697 O O . GLN A 1 86 ? -18.799 2.529 31.441 1.00 90.38 86 GLN A O 1
ATOM 702 N N . GLU A 1 87 ? -19.659 4.074 30.071 1.00 91.69 87 GLU A N 1
ATOM 703 C CA . GLU A 1 87 ? -20.783 4.459 30.915 1.00 91.69 87 GLU A CA 1
ATOM 704 C C . GLU A 1 87 ? -21.764 3.296 31.101 1.00 91.69 87 GLU A C 1
ATOM 706 O O . GLU A 1 87 ? -22.185 3.013 32.224 1.00 91.69 87 GLU A O 1
ATOM 711 N N . MET A 1 88 ? -22.087 2.574 30.024 1.00 92.88 88 MET A N 1
ATOM 712 C CA . MET A 1 88 ? -22.970 1.405 30.086 1.00 92.88 88 MET A CA 1
ATOM 713 C C . MET A 1 88 ? -22.337 0.224 30.820 1.00 92.88 88 MET A C 1
ATOM 715 O O . MET A 1 88 ? -23.029 -0.463 31.573 1.00 92.88 88 MET A O 1
ATOM 719 N N . GLN A 1 89 ? -21.030 0.001 30.659 1.00 93.25 89 GLN A N 1
ATOM 720 C CA . GLN A 1 89 ? -20.299 -0.999 31.436 1.00 93.25 89 GLN A CA 1
ATOM 721 C C . GLN A 1 89 ? -20.289 -0.643 32.925 1.00 93.25 89 GLN A C 1
ATOM 723 O O . GLN A 1 89 ? -20.530 -1.521 33.747 1.00 93.25 89 GLN A O 1
ATOM 728 N N . LEU A 1 90 ? -20.072 0.628 33.283 1.00 94.69 90 LEU A N 1
ATOM 729 C CA . LEU A 1 90 ? -20.134 1.099 34.672 1.00 94.69 90 LEU A CA 1
ATOM 730 C C . LEU A 1 90 ? -21.531 0.914 35.276 1.00 94.69 90 LEU A C 1
ATOM 732 O O . LEU A 1 90 ? -21.652 0.428 36.402 1.00 94.69 90 LEU A O 1
ATOM 736 N N . LEU A 1 91 ? -22.586 1.249 34.526 1.00 93.25 91 LEU A N 1
ATOM 737 C CA . LEU A 1 91 ? -23.966 1.035 34.959 1.00 93.25 91 LEU A CA 1
ATOM 738 C C . LEU A 1 91 ? -24.239 -0.459 35.187 1.00 93.25 91 LEU A C 1
ATOM 740 O O . LEU A 1 91 ? -24.736 -0.833 36.248 1.00 93.25 91 LEU A O 1
ATOM 744 N N . TRP A 1 92 ? -23.839 -1.320 34.248 1.00 94.69 92 TRP A N 1
ATOM 745 C CA . TRP A 1 92 ? -23.975 -2.773 34.374 1.00 94.69 92 TRP A CA 1
ATOM 746 C C . TRP A 1 92 ? -23.188 -3.339 35.565 1.00 94.69 92 TRP A C 1
ATOM 748 O O . TRP A 1 92 ? -23.737 -4.113 36.342 1.00 94.69 92 TRP A O 1
ATOM 758 N N . LEU A 1 93 ? -21.944 -2.897 35.773 1.00 96.12 93 LEU A N 1
ATOM 759 C CA . LEU A 1 93 ? -21.106 -3.288 36.914 1.00 96.12 93 LEU A CA 1
ATOM 760 C C . LEU A 1 93 ? -21.716 -2.883 38.263 1.00 96.12 93 LEU A C 1
ATOM 762 O O . LEU A 1 93 ? -21.514 -3.584 39.252 1.00 96.12 93 LEU A O 1
ATOM 766 N N . SER A 1 94 ? -22.460 -1.773 38.316 1.00 96.25 94 SER A N 1
ATOM 767 C CA . SER A 1 94 ? -23.089 -1.297 39.555 1.00 96.25 94 SER A CA 1
ATOM 768 C C . SER A 1 94 ? -24.241 -2.188 40.036 1.00 96.25 94 SER A C 1
ATOM 770 O O . SER A 1 94 ? -24.434 -2.339 41.243 1.00 96.25 94 SER A O 1
ATOM 772 N N . ASN A 1 95 ? -25.002 -2.781 39.109 1.00 95.88 95 ASN A N 1
ATOM 773 C CA . ASN A 1 95 ? -26.073 -3.732 39.409 1.00 95.88 95 ASN A CA 1
ATOM 774 C C . ASN A 1 95 ? -26.357 -4.630 38.184 1.00 95.88 95 ASN A C 1
ATOM 776 O O . ASN A 1 95 ? -27.220 -4.301 37.359 1.00 95.88 95 ASN A O 1
ATOM 780 N N . PRO A 1 96 ? -25.645 -5.764 38.054 1.00 95.25 96 PRO A N 1
ATOM 781 C CA . PRO A 1 96 ? -25.731 -6.610 36.867 1.00 95.25 96 PRO A CA 1
ATOM 782 C C . PRO A 1 96 ? -27.141 -7.146 36.622 1.00 95.25 96 PRO A C 1
ATOM 784 O O . PRO A 1 96 ? -27.620 -7.112 35.489 1.00 95.25 96 PRO A O 1
ATOM 787 N N . ASP A 1 97 ? -27.839 -7.582 37.671 1.00 95.19 97 ASP A N 1
ATOM 788 C CA . ASP A 1 97 ? -29.158 -8.211 37.547 1.00 95.19 97 ASP A CA 1
ATOM 789 C C . ASP A 1 97 ? -30.218 -7.224 37.041 1.00 95.19 97 ASP A C 1
ATOM 791 O O . ASP A 1 97 ? -31.048 -7.572 36.200 1.00 95.19 97 ASP A O 1
ATOM 795 N N . ALA A 1 98 ? -30.162 -5.969 37.498 1.00 94.00 98 ALA A N 1
ATOM 796 C CA . ALA A 1 98 ? -31.102 -4.931 37.081 1.00 94.00 98 ALA A CA 1
ATOM 797 C C . ALA A 1 98 ? -30.827 -4.407 35.661 1.00 94.00 98 ALA A C 1
ATOM 799 O O . ALA A 1 98 ? -31.766 -4.111 34.919 1.00 94.00 98 ALA A O 1
ATOM 800 N N . TYR A 1 99 ? -29.553 -4.283 35.270 1.00 94.56 99 TYR A N 1
ATOM 801 C CA . TYR A 1 99 ? -29.163 -3.587 34.038 1.00 94.56 99 TYR A CA 1
ATOM 802 C C . TYR A 1 99 ? -28.748 -4.501 32.882 1.00 94.56 99 TYR A C 1
ATOM 804 O O . TYR A 1 99 ? -28.538 -4.004 31.778 1.00 94.56 99 TYR A O 1
ATOM 812 N N . THR A 1 100 ? -28.669 -5.822 33.071 1.00 95.12 100 THR A N 1
ATOM 813 C CA . THR A 1 100 ? -28.326 -6.761 31.983 1.00 95.12 100 THR A CA 1
ATOM 814 C C . THR A 1 100 ? -29.226 -6.616 30.746 1.00 95.12 100 THR A C 1
ATOM 816 O O . THR A 1 100 ? -28.674 -6.518 29.649 1.00 95.12 100 THR A O 1
ATOM 819 N N . PRO A 1 101 ? -30.570 -6.531 30.852 1.00 94.31 101 PRO A N 1
ATOM 820 C CA . PRO A 1 101 ? -31.420 -6.362 29.670 1.00 94.31 101 PRO A CA 1
ATOM 821 C C . PRO A 1 101 ? -31.124 -5.065 28.905 1.00 94.31 101 PRO A C 1
ATOM 823 O O . PRO A 1 101 ? -31.047 -5.070 27.679 1.00 94.31 101 PRO A O 1
ATOM 826 N N . LEU A 1 102 ? -30.894 -3.965 29.630 1.00 92.62 102 LEU A N 1
ATOM 827 C CA . LEU A 1 102 ? -30.543 -2.673 29.039 1.00 92.62 102 LEU A CA 1
ATOM 828 C C . LEU A 1 102 ? -29.163 -2.718 28.373 1.00 92.62 102 LEU A C 1
ATOM 830 O O . LEU A 1 102 ? -28.999 -2.209 27.269 1.00 92.62 102 LEU A O 1
ATOM 834 N N . TYR A 1 103 ? -28.188 -3.361 29.015 1.00 92.44 103 TYR A N 1
ATOM 835 C CA . TYR A 1 103 ? -26.844 -3.535 28.475 1.00 92.44 103 TYR A CA 1
ATOM 836 C C . TYR A 1 103 ? -26.842 -4.368 27.186 1.00 92.44 103 TYR A C 1
ATOM 838 O O . TYR A 1 103 ? -26.133 -4.033 26.238 1.00 92.44 103 TYR A O 1
ATOM 846 N N . LEU A 1 104 ? -27.661 -5.422 27.111 1.00 94.25 104 LEU A N 1
ATOM 847 C CA . LEU A 1 104 ? -27.812 -6.227 25.896 1.00 94.25 104 LEU A CA 1
ATOM 848 C C . LEU A 1 104 ? -28.452 -5.426 24.756 1.00 94.25 104 LEU A C 1
ATOM 850 O O . LEU A 1 104 ? -27.913 -5.433 23.651 1.00 94.25 104 LEU A O 1
ATOM 854 N N . LEU A 1 105 ? -29.528 -4.681 25.036 1.00 93.31 105 LEU A N 1
ATOM 855 C CA . LEU A 1 105 ? -30.169 -3.796 24.055 1.00 93.31 105 LEU A CA 1
ATOM 856 C C . LEU A 1 105 ? -29.214 -2.710 23.554 1.00 93.31 105 LEU A C 1
ATOM 858 O O . LEU A 1 105 ? -29.146 -2.446 22.354 1.00 93.31 105 LEU A O 1
ATOM 862 N N . TYR A 1 106 ? -28.445 -2.107 24.462 1.00 93.50 106 TYR A N 1
ATOM 863 C CA . TYR A 1 106 ? -27.380 -1.175 24.113 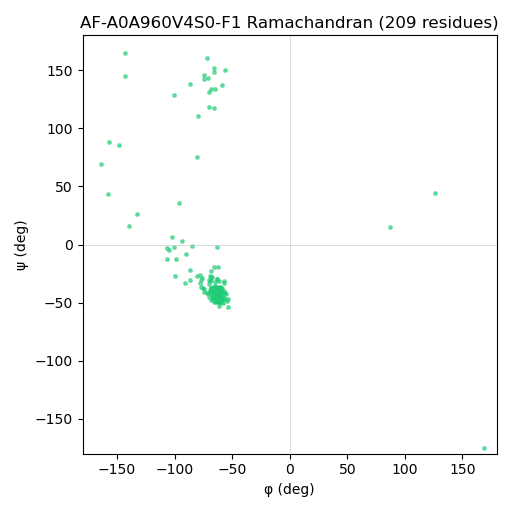1.00 93.50 106 TYR A CA 1
ATOM 864 C C . TYR A 1 106 ? -26.358 -1.842 23.188 1.00 93.50 106 TYR A C 1
ATOM 866 O O . TYR A 1 106 ? -26.057 -1.320 22.122 1.00 93.50 106 TYR A O 1
ATOM 874 N N . ARG A 1 107 ? -25.850 -3.025 23.545 1.00 90.19 107 ARG A N 1
ATOM 875 C CA . ARG A 1 107 ? -24.803 -3.711 22.775 1.00 90.19 107 ARG A CA 1
ATOM 876 C C . ARG A 1 107 ? -25.250 -4.098 21.361 1.00 90.19 107 ARG A C 1
ATOM 878 O O . ARG A 1 107 ? -24.398 -4.189 20.473 1.00 90.19 107 ARG A O 1
ATOM 885 N N . GLU A 1 108 ? -26.542 -4.349 21.180 1.00 91.06 108 GLU A N 1
ATOM 886 C CA . GLU A 1 108 ? -27.164 -4.671 19.894 1.00 91.06 108 GLU A CA 1
ATOM 887 C C . GLU A 1 108 ? -27.357 -3.438 18.998 1.00 91.06 10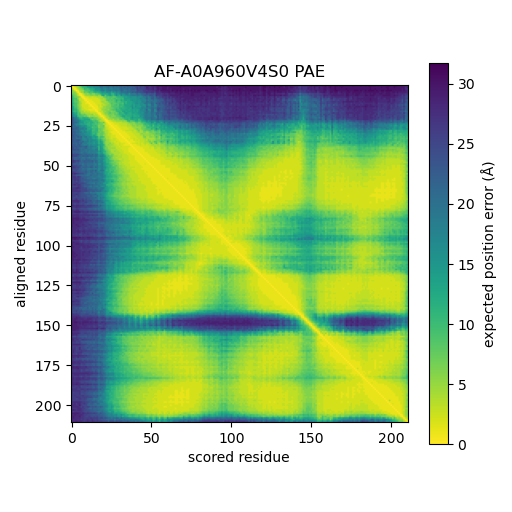8 GLU A C 1
ATOM 889 O O . GLU A 1 108 ? -27.155 -3.542 17.793 1.00 91.06 108 GLU A O 1
ATOM 894 N N . ASN A 1 109 ? -27.693 -2.275 19.572 1.00 91.00 109 ASN A N 1
ATOM 895 C CA . ASN A 1 109 ? -28.071 -1.077 18.807 1.00 91.00 109 ASN A CA 1
ATOM 896 C C . ASN A 1 109 ? -27.012 0.034 18.786 1.00 91.00 109 ASN A C 1
ATOM 898 O O . ASN A 1 109 ? -27.147 0.993 18.032 1.00 91.00 109 ASN A O 1
ATOM 902 N N . ALA A 1 110 ? -25.989 -0.044 19.636 1.00 89.69 110 ALA A N 1
ATOM 903 C CA . ALA A 1 110 ? -24.991 1.007 19.738 1.00 89.69 110 ALA A CA 1
ATOM 904 C C . ALA A 1 110 ? -24.096 1.050 18.500 1.00 89.69 110 ALA A C 1
ATOM 906 O O . ALA A 1 110 ? -23.518 0.043 18.083 1.00 89.69 110 ALA A O 1
ATOM 907 N N . GLU A 1 111 ? -23.946 2.259 17.971 1.00 90.56 111 GLU A N 1
ATOM 908 C CA . GLU A 1 111 ? -23.037 2.556 16.876 1.00 90.56 111 GLU A CA 1
ATOM 909 C C . GLU A 1 111 ? -21.580 2.361 17.306 1.00 90.56 111 GLU A C 1
ATOM 911 O O . GLU A 1 111 ? -21.193 2.591 18.461 1.00 90.56 111 GLU A O 1
ATOM 916 N N . TRP A 1 112 ? -20.756 1.957 16.346 1.00 90.06 112 TRP A N 1
ATOM 917 C CA . TRP A 1 112 ? -19.317 1.866 16.521 1.00 90.06 112 TRP A CA 1
ATOM 918 C C . TRP A 1 112 ? -18.663 3.205 16.220 1.00 90.06 112 TRP A C 1
ATOM 920 O O . TRP A 1 112 ? -19.012 3.890 15.261 1.00 90.06 112 TRP A O 1
ATOM 930 N N . LYS A 1 113 ? -17.687 3.585 17.042 1.00 89.44 113 LYS A N 1
ATOM 931 C CA . LYS A 1 113 ? -16.903 4.792 16.821 1.00 89.44 113 LYS A CA 1
ATOM 932 C C . LYS A 1 113 ? -15.458 4.574 17.219 1.00 89.44 113 LYS A C 1
ATOM 934 O O . LYS A 1 113 ? -15.134 3.917 18.204 1.00 89.44 113 LYS A O 1
ATOM 939 N N . THR A 1 114 ? -14.581 5.210 16.464 1.00 87.50 114 THR A N 1
ATOM 940 C CA . THR A 1 114 ? -13.160 5.261 16.775 1.00 87.50 114 THR A CA 1
ATOM 941 C C . THR A 1 114 ? -12.831 6.601 17.416 1.00 87.50 114 THR A C 1
ATOM 943 O O . THR A 1 114 ? -13.230 7.648 16.904 1.00 87.50 114 THR A O 1
ATOM 946 N N . THR A 1 115 ? -12.155 6.589 18.566 1.00 83.88 115 THR A N 1
ATOM 947 C CA . THR A 1 115 ? -11.785 7.837 19.260 1.00 83.88 115 THR A CA 1
ATOM 948 C C . THR A 1 115 ? -10.465 8.420 18.766 1.00 83.88 115 THR A C 1
ATOM 950 O O . THR A 1 115 ? -10.253 9.624 18.904 1.00 83.88 115 THR A O 1
ATOM 953 N N . ALA A 1 116 ? -9.595 7.604 18.162 1.00 86.81 116 ALA A N 1
ATOM 954 C CA . ALA A 1 116 ? -8.409 8.090 17.471 1.00 86.81 116 ALA A CA 1
ATOM 955 C C . ALA A 1 116 ? -8.771 8.806 16.162 1.00 86.81 116 ALA A C 1
ATOM 957 O O . ALA A 1 116 ? -9.665 8.384 15.426 1.00 86.81 116 ALA A O 1
ATOM 958 N N . ASP A 1 117 ? -8.021 9.864 15.854 1.00 88.06 117 ASP A N 1
ATOM 959 C CA . ASP A 1 117 ? -8.092 10.526 14.556 1.00 88.06 117 ASP A CA 1
ATOM 960 C C . ASP A 1 117 ? -7.625 9.585 13.433 1.00 88.06 117 ASP A C 1
ATOM 962 O O . ASP A 1 117 ? -6.595 8.922 13.548 1.00 88.06 117 ASP A O 1
ATOM 966 N N . SER A 1 118 ? -8.388 9.539 12.339 1.00 88.69 118 SER A N 1
ATOM 967 C CA . SER A 1 118 ? -8.108 8.689 11.175 1.00 88.69 118 SER A CA 1
ATOM 968 C C . SER A 1 118 ? -7.450 9.440 10.017 1.00 88.69 118 SER A C 1
ATOM 970 O O . SER A 1 118 ? -7.116 8.820 9.005 1.00 88.69 118 SER A O 1
ATOM 972 N N . SER A 1 119 ? -7.231 10.754 10.141 1.00 93.00 119 SER A N 1
ATOM 973 C CA . SER A 1 119 ? -6.685 11.579 9.058 1.00 93.00 119 SER A CA 1
ATOM 974 C C . SER A 1 119 ? -5.294 11.120 8.603 1.00 93.00 119 SER A C 1
ATOM 976 O O . SER A 1 119 ? -5.048 11.004 7.401 1.00 93.00 119 SER A O 1
ATOM 978 N N . THR A 1 120 ? -4.416 10.761 9.546 1.00 95.06 120 THR A N 1
ATOM 979 C CA . THR A 1 120 ? -3.072 10.228 9.268 1.00 95.06 120 THR A CA 1
ATOM 980 C C . THR A 1 120 ? -3.131 8.904 8.513 1.00 95.06 120 THR A C 1
ATOM 982 O O . THR A 1 120 ? -2.407 8.711 7.543 1.00 95.06 120 THR A O 1
ATOM 985 N N . HIS A 1 121 ? -4.026 7.994 8.905 1.00 95.12 121 HIS A N 1
ATOM 986 C CA . HIS A 1 121 ? -4.199 6.731 8.191 1.00 95.12 121 HIS A CA 1
ATOM 987 C C . HIS A 1 121 ? -4.737 6.954 6.775 1.00 95.12 121 HIS A C 1
ATOM 989 O O . HIS A 1 121 ? -4.215 6.376 5.826 1.00 95.12 121 HIS A O 1
ATOM 995 N N . LYS A 1 122 ? -5.731 7.837 6.609 1.00 94.44 122 LYS A N 1
ATOM 996 C CA . LYS A 1 122 ? -6.301 8.176 5.296 1.00 94.44 122 LYS A CA 1
ATOM 997 C C . LYS A 1 122 ? -5.262 8.824 4.373 1.00 94.44 122 LYS A C 1
ATOM 999 O O . LYS A 1 122 ? -5.219 8.491 3.191 1.00 94.44 122 LYS A O 1
ATOM 1004 N N . SER A 1 123 ? -4.400 9.702 4.893 1.00 96.94 123 SER A N 1
ATOM 1005 C CA . SER A 1 123 ? -3.340 10.341 4.100 1.00 96.94 123 SER A CA 1
ATOM 1006 C C . SER A 1 123 ? -2.223 9.366 3.720 1.00 96.94 123 SER A C 1
ATOM 1008 O O . SER A 1 123 ? -1.810 9.350 2.561 1.00 96.94 123 SER A O 1
ATOM 1010 N N . LEU A 1 124 ? -1.793 8.497 4.642 1.00 97.12 124 LEU A N 1
ATOM 1011 C CA . LEU A 1 124 ? -0.838 7.422 4.357 1.00 97.12 124 LEU A CA 1
ATOM 1012 C C . LEU A 1 124 ? -1.398 6.420 3.339 1.00 97.12 124 LEU A C 1
ATOM 1014 O O . LEU A 1 124 ? -0.694 6.050 2.399 1.00 97.12 124 LEU A O 1
ATOM 1018 N N . ALA A 1 125 ? -2.671 6.038 3.464 1.00 95.94 125 ALA A N 1
ATOM 1019 C CA . ALA A 1 125 ? -3.342 5.157 2.513 1.00 95.94 125 ALA A CA 1
ATOM 1020 C C . ALA A 1 125 ? -3.418 5.790 1.114 1.00 95.94 125 ALA A C 1
ATOM 1022 O O . ALA A 1 125 ? -3.090 5.136 0.124 1.00 95.94 125 ALA 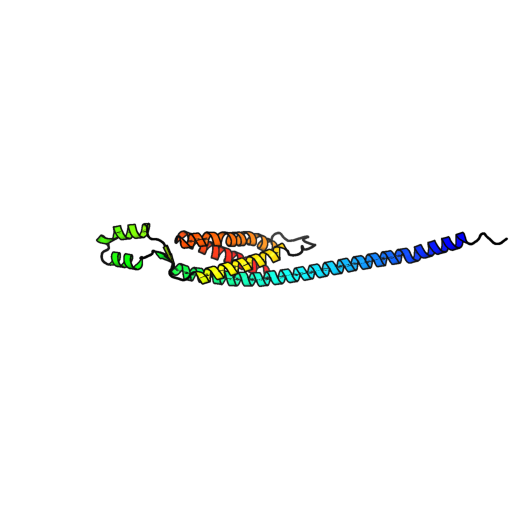A O 1
ATOM 1023 N N . ALA A 1 126 ? -3.776 7.075 1.024 1.00 95.94 126 ALA A N 1
ATOM 1024 C CA . ALA A 1 126 ? -3.799 7.804 -0.242 1.00 95.94 126 ALA A CA 1
ATOM 1025 C C . ALA A 1 126 ? -2.400 7.915 -0.871 1.00 95.94 126 ALA A C 1
ATOM 1027 O O . ALA A 1 126 ? -2.243 7.679 -2.069 1.00 95.94 126 ALA A O 1
ATOM 1028 N N . ALA A 1 127 ? -1.375 8.218 -0.069 1.00 97.31 127 ALA A N 1
ATOM 1029 C CA . ALA A 1 127 ? 0.009 8.270 -0.531 1.00 97.31 127 ALA A CA 1
ATOM 1030 C C . ALA A 1 127 ? 0.496 6.899 -1.028 1.00 97.31 127 ALA A C 1
ATOM 1032 O O . ALA A 1 127 ? 1.116 6.815 -2.086 1.00 97.31 127 ALA A O 1
ATOM 1033 N N . THR A 1 128 ? 0.166 5.826 -0.303 1.00 97.00 128 THR A N 1
ATOM 1034 C CA . THR A 1 128 ? 0.473 4.441 -0.691 1.00 97.00 128 THR A CA 1
ATOM 1035 C C . THR A 1 128 ? -0.177 4.093 -2.028 1.00 97.00 128 THR A C 1
ATOM 1037 O O . THR A 1 128 ? 0.506 3.6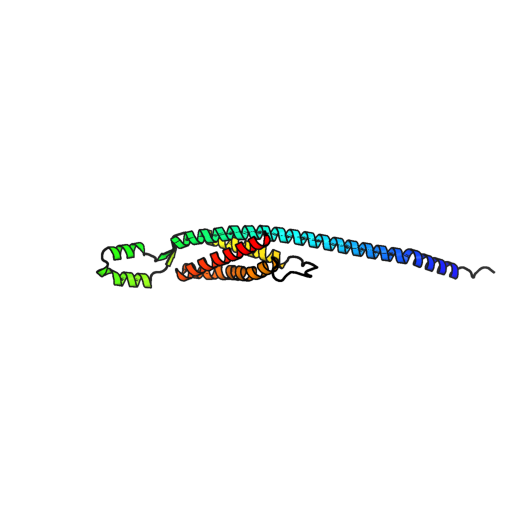20 -2.933 1.00 97.00 128 THR A O 1
ATOM 1040 N N . ALA A 1 129 ? -1.475 4.372 -2.187 1.00 95.19 129 ALA A N 1
ATOM 1041 C CA . ALA A 1 129 ? -2.203 4.109 -3.426 1.00 95.19 129 ALA A CA 1
ATOM 1042 C C . ALA A 1 129 ? -1.643 4.916 -4.611 1.00 95.19 129 ALA A C 1
ATOM 1044 O O . ALA A 1 129 ? -1.497 4.382 -5.710 1.00 95.19 129 ALA A O 1
ATOM 1045 N N . GLY A 1 130 ? -1.285 6.184 -4.386 1.00 95.75 130 GLY A N 1
ATOM 1046 C CA . GLY A 1 130 ? -0.668 7.037 -5.401 1.00 95.75 130 GLY A CA 1
ATOM 1047 C C . GLY A 1 130 ? 0.707 6.532 -5.841 1.00 95.75 130 GLY A C 1
ATOM 1048 O O . GLY A 1 130 ? 0.973 6.442 -7.040 1.00 95.75 130 GLY A O 1
ATOM 1049 N N . MET A 1 131 ? 1.564 6.151 -4.889 1.00 95.88 131 MET A N 1
ATOM 1050 C CA . MET A 1 131 ? 2.886 5.600 -5.199 1.00 95.88 131 MET A CA 1
ATOM 1051 C C . MET A 1 131 ? 2.773 4.255 -5.921 1.00 95.88 131 MET A C 1
ATOM 1053 O O . MET A 1 131 ? 3.445 4.043 -6.927 1.00 95.88 131 MET A O 1
ATOM 1057 N N . TYR A 1 132 ? 1.847 3.398 -5.488 1.00 94.19 132 TYR A N 1
ATOM 1058 C CA . TYR A 1 132 ? 1.548 2.140 -6.163 1.00 94.19 132 TYR A CA 1
ATOM 1059 C C . TYR A 1 132 ? 1.110 2.346 -7.615 1.00 94.19 132 TYR A C 1
ATOM 1061 O O . TYR A 1 132 ? 1.623 1.680 -8.514 1.00 94.19 132 TYR A O 1
ATOM 1069 N N . ALA A 1 133 ? 0.194 3.287 -7.864 1.00 94.56 133 ALA A N 1
ATOM 1070 C CA . ALA A 1 133 ? -0.254 3.603 -9.215 1.00 94.56 133 ALA A CA 1
ATOM 1071 C C . ALA A 1 133 ? 0.917 4.056 -10.101 1.00 94.56 133 ALA A C 1
ATOM 1073 O O . ALA A 1 133 ? 1.028 3.613 -11.244 1.00 94.56 133 ALA A O 1
ATOM 1074 N N . LEU A 1 134 ? 1.828 4.873 -9.565 1.00 95.19 134 LEU A N 1
ATOM 1075 C CA . LEU A 1 134 ? 3.043 5.280 -10.269 1.00 95.19 134 LEU A CA 1
ATOM 1076 C C . LEU A 1 134 ? 3.949 4.080 -10.589 1.00 95.19 134 LEU A C 1
ATOM 1078 O O . LEU A 1 134 ? 4.372 3.920 -11.735 1.00 95.19 134 LEU A O 1
ATOM 1082 N N . THR A 1 135 ? 4.206 3.206 -9.613 1.00 93.69 135 THR A N 1
ATOM 1083 C CA . THR A 1 135 ? 4.991 1.976 -9.804 1.00 93.69 135 THR A CA 1
ATOM 1084 C C . THR A 1 135 ? 4.372 1.067 -10.872 1.00 93.69 135 THR A C 1
ATOM 1086 O O . THR A 1 135 ? 5.093 0.527 -11.717 1.00 93.69 135 THR A O 1
ATOM 1089 N N . ALA A 1 136 ? 3.044 0.932 -10.883 1.00 91.88 136 ALA A N 1
ATOM 1090 C CA . ALA A 1 136 ? 2.311 0.152 -11.876 1.00 91.88 136 ALA A CA 1
ATOM 1091 C C . ALA A 1 136 ? 2.412 0.762 -13.284 1.00 91.88 136 ALA A C 1
ATOM 1093 O O . ALA A 1 136 ? 2.664 0.037 -14.244 1.00 91.88 136 ALA A O 1
ATOM 1094 N N . VAL A 1 137 ? 2.288 2.087 -13.420 1.00 94.12 137 VAL A N 1
ATOM 1095 C CA . VAL A 1 137 ? 2.461 2.786 -14.707 1.00 94.12 137 VAL A CA 1
ATOM 1096 C C . VAL A 1 137 ? 3.873 2.585 -15.257 1.00 94.12 137 VAL A C 1
ATOM 1098 O O . VAL A 1 137 ? 4.023 2.261 -16.433 1.00 94.12 137 VAL A O 1
ATOM 1101 N N . LEU A 1 138 ? 4.905 2.701 -14.415 1.00 92.69 138 LEU A N 1
ATOM 1102 C CA . LEU A 1 138 ? 6.292 2.447 -14.822 1.00 92.69 138 LEU A CA 1
ATOM 1103 C C . LEU A 1 138 ? 6.488 1.020 -15.352 1.00 92.69 138 LEU A C 1
ATOM 1105 O O . LEU A 1 138 ? 7.213 0.832 -16.325 1.00 92.69 138 LEU A O 1
ATOM 1109 N N . ALA A 1 139 ? 5.819 0.028 -14.753 1.00 89.00 139 ALA A N 1
ATOM 1110 C CA . ALA A 1 139 ? 5.866 -1.354 -15.227 1.00 89.00 139 ALA A CA 1
ATOM 1111 C C . ALA A 1 139 ? 5.137 -1.541 -16.568 1.00 89.00 139 ALA A C 1
ATOM 1113 O O . ALA A 1 139 ? 5.665 -2.189 -17.469 1.00 89.00 139 ALA A O 1
ATOM 1114 N N . LEU A 1 140 ? 3.939 -0.965 -16.715 1.00 90.31 140 LEU A N 1
ATOM 1115 C CA . LEU A 1 140 ? 3.111 -1.110 -17.918 1.00 90.31 140 LEU A CA 1
ATOM 1116 C C . LEU A 1 140 ? 3.684 -0.375 -19.134 1.00 90.31 140 LEU A C 1
ATOM 1118 O O . LEU A 1 140 ? 3.487 -0.813 -20.264 1.00 90.31 140 LEU A O 1
ATOM 1122 N N . CYS A 1 141 ? 4.389 0.733 -18.914 1.00 92.94 141 CYS A N 1
ATOM 1123 C CA . CYS A 1 141 ? 4.986 1.536 -19.979 1.00 92.94 141 CYS A CA 1
ATOM 1124 C C . CYS A 1 141 ? 6.445 1.160 -20.292 1.00 92.94 141 CYS A C 1
ATOM 1126 O O . CYS A 1 141 ? 7.065 1.812 -21.135 1.00 92.94 141 CYS A O 1
ATOM 1128 N N . ALA A 1 142 ? 7.008 0.134 -19.643 1.00 87.69 142 ALA A N 1
ATOM 1129 C CA . ALA A 1 142 ? 8.394 -0.265 -19.861 1.00 87.69 142 ALA A CA 1
ATOM 1130 C C . ALA A 1 142 ? 8.602 -0.868 -21.271 1.00 87.69 142 ALA A C 1
ATOM 1132 O O . ALA A 1 142 ? 7.836 -1.746 -21.678 1.00 87.69 142 ALA A O 1
ATOM 1133 N N . PRO A 1 143 ? 9.654 -0.474 -22.021 1.00 84.56 143 PRO A N 1
ATOM 1134 C CA . PRO A 1 143 ? 9.950 -1.053 -23.331 1.00 84.56 143 PRO A CA 1
ATOM 1135 C C . PRO A 1 143 ? 10.168 -2.574 -23.239 1.00 84.56 143 PRO A C 1
ATOM 1137 O O . PRO A 1 143 ? 10.894 -3.010 -22.339 1.00 84.56 143 PRO A O 1
ATOM 1140 N N . PRO A 1 144 ? 9.624 -3.394 -24.161 1.00 77.75 144 PRO A N 1
ATOM 1141 C CA . PRO A 1 144 ? 9.773 -4.853 -24.129 1.00 77.75 144 PRO A CA 1
ATOM 1142 C C . PRO A 1 144 ? 11.227 -5.308 -24.355 1.00 77.75 144 PRO A C 1
ATOM 1144 O O . PRO A 1 144 ? 11.999 -4.623 -25.037 1.00 77.75 144 PRO A O 1
ATOM 1147 N N . LEU A 1 145 ? 11.587 -6.470 -23.792 1.00 69.44 145 LEU A N 1
ATOM 1148 C CA . LEU A 1 145 ? 12.823 -7.199 -24.124 1.00 69.44 145 LEU A CA 1
ATOM 1149 C C . LEU A 1 145 ? 12.663 -7.866 -25.495 1.00 69.44 145 LEU A C 1
ATOM 1151 O O . LEU A 1 145 ? 11.586 -8.361 -25.805 1.00 69.44 145 LEU A O 1
ATOM 1155 N N . TYR A 1 146 ? 13.732 -7.886 -26.295 1.00 57.53 146 TYR A N 1
ATOM 1156 C CA . TYR A 1 146 ? 13.734 -8.513 -27.626 1.00 57.53 146 TYR A CA 1
ATOM 1157 C C . TYR A 1 146 ? 14.023 -10.019 -27.603 1.00 57.53 146 TYR A C 1
ATOM 1159 O O . TYR A 1 146 ? 13.996 -10.648 -28.652 1.00 57.53 146 TYR A O 1
ATOM 1167 N N . ASP A 1 147 ? 14.270 -10.598 -26.427 1.00 55.19 147 ASP A N 1
ATOM 1168 C CA . ASP A 1 147 ? 14.698 -11.989 -26.306 1.00 55.19 147 ASP A CA 1
ATOM 1169 C C . ASP A 1 147 ? 14.155 -12.5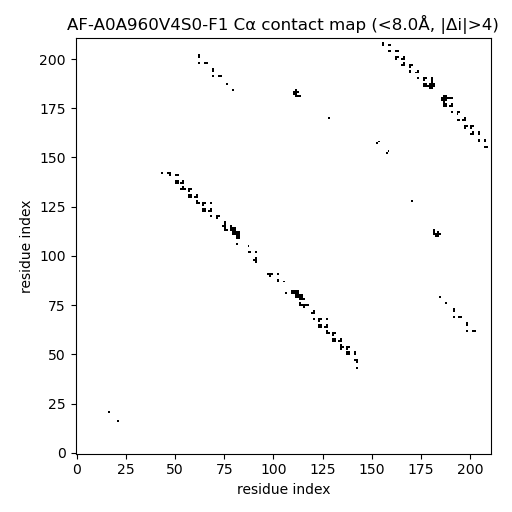83 -24.992 1.00 55.19 147 ASP A C 1
ATOM 1171 O O . ASP A 1 147 ? 14.796 -12.523 -23.946 1.00 55.19 147 ASP A O 1
ATOM 1175 N N . GLU A 1 148 ? 12.916 -13.087 -25.010 1.00 54.41 148 GLU A N 1
ATOM 1176 C CA . GLU A 1 148 ? 12.385 -13.974 -23.953 1.00 54.41 148 GLU A CA 1
ATOM 1177 C C . GLU A 1 148 ? 12.533 -15.452 -24.385 1.00 54.41 148 GLU A C 1
ATOM 1179 O O . GLU A 1 148 ? 11.675 -16.294 -24.120 1.00 54.41 148 GLU A O 1
ATOM 1184 N N . GLN A 1 149 ? 13.616 -15.800 -25.090 1.00 47.91 149 GLN A N 1
ATOM 1185 C CA . GLN A 1 149 ? 13.888 -17.175 -25.505 1.00 47.91 149 GLN A CA 1
ATOM 1186 C C . GLN A 1 149 ? 14.505 -17.971 -24.335 1.00 47.91 149 GLN A C 1
ATOM 1188 O O . GLN A 1 149 ? 15.702 -18.244 -24.304 1.00 47.91 149 GLN A O 1
ATOM 1193 N N . GLY A 1 150 ? 13.675 -18.352 -23.356 1.00 51.59 150 GLY A N 1
ATOM 1194 C CA . GLY A 1 150 ? 14.025 -19.388 -22.372 1.00 51.59 150 GLY A CA 1
ATOM 1195 C C . GLY A 1 150 ? 13.897 -19.017 -20.895 1.00 51.59 150 GLY A C 1
ATOM 1196 O O . GLY A 1 150 ? 14.788 -19.365 -20.123 1.00 51.59 150 GLY A O 1
ATOM 1197 N N . SER A 1 151 ? 12.818 -18.356 -20.465 1.00 56.88 151 SER A N 1
ATOM 1198 C CA . SER A 1 151 ? 12.528 -18.314 -19.028 1.00 56.88 151 SER A CA 1
ATOM 1199 C C . SER A 1 151 ? 12.076 -19.698 -18.554 1.00 56.88 151 SER A C 1
ATOM 1201 O O . SER A 1 151 ? 11.094 -20.268 -19.033 1.00 56.88 151 SER A O 1
ATOM 1203 N N . ASP A 1 152 ? 12.853 -20.266 -17.635 1.00 65.88 152 ASP A N 1
ATOM 1204 C CA . ASP A 1 152 ? 12.495 -21.473 -16.900 1.00 65.88 152 ASP A CA 1
ATOM 1205 C C . ASP A 1 152 ? 11.153 -21.248 -16.178 1.00 65.88 152 ASP A C 1
ATOM 1207 O O . ASP A 1 152 ? 10.837 -20.122 -15.787 1.00 65.88 152 ASP A O 1
ATOM 1211 N N . LEU A 1 153 ? 10.350 -22.296 -15.970 1.00 59.16 153 LEU A N 1
ATOM 1212 C CA . LEU A 1 153 ? 8.976 -22.176 -15.435 1.00 59.16 153 LEU A CA 1
ATOM 1213 C C . LEU A 1 153 ? 8.899 -21.598 -14.000 1.00 59.16 153 LEU A C 1
ATOM 1215 O O . LEU A 1 153 ? 7.805 -21.429 -13.465 1.00 59.16 153 LEU A O 1
ATOM 1219 N N . TRP A 1 154 ? 10.047 -21.318 -13.378 1.00 66.06 154 TRP A N 1
ATOM 1220 C CA . TRP A 1 154 ? 10.219 -20.920 -11.979 1.00 66.06 154 TRP A CA 1
ATOM 1221 C C . TRP A 1 154 ? 11.138 -19.701 -11.808 1.00 66.06 154 TRP A C 1
ATOM 1223 O O . TRP A 1 154 ? 11.771 -19.546 -10.763 1.00 66.06 154 TRP A O 1
ATOM 1233 N N . ASP A 1 155 ? 11.243 -18.839 -12.819 1.00 78.81 155 ASP A N 1
ATOM 1234 C CA . ASP A 1 155 ? 12.036 -17.618 -12.710 1.00 78.81 155 ASP A CA 1
ATOM 1235 C C . ASP A 1 155 ? 11.384 -16.552 -11.793 1.00 78.81 155 ASP A C 1
ATOM 1237 O O . ASP A 1 155 ? 10.186 -16.561 -11.490 1.00 78.81 155 ASP A O 1
ATOM 1241 N N . SER A 1 156 ? 12.199 -15.608 -11.315 1.00 78.69 156 SER A N 1
ATOM 1242 C CA . SER A 1 156 ? 11.766 -14.494 -10.452 1.00 78.69 156 SER A CA 1
ATOM 1243 C C . SER A 1 156 ? 10.664 -13.637 -11.108 1.00 78.69 156 SER A C 1
ATOM 1245 O O . SER A 1 156 ? 9.747 -13.141 -10.443 1.00 78.69 156 SER A O 1
ATOM 1247 N N . SER A 1 157 ? 10.693 -13.529 -12.443 1.00 78.44 157 SER A N 1
ATOM 1248 C CA . SER A 1 157 ? 9.736 -12.733 -13.213 1.00 78.44 157 SER A CA 1
ATOM 1249 C C . SER A 1 157 ? 8.325 -13.330 -13.198 1.00 78.44 157 SER A C 1
ATOM 1251 O O . SER A 1 157 ? 7.347 -12.586 -13.049 1.00 78.44 157 SER A O 1
ATOM 1253 N N . TRP A 1 158 ? 8.202 -14.658 -13.270 1.00 83.81 158 TRP A N 1
ATOM 1254 C CA . TRP A 1 158 ? 6.929 -15.357 -13.145 1.00 83.81 158 TRP A CA 1
ATOM 1255 C C . TRP A 1 158 ? 6.298 -15.123 -11.771 1.00 83.81 158 TRP A C 1
ATOM 1257 O O . TRP A 1 158 ? 5.135 -14.717 -11.687 1.00 83.81 158 TRP A O 1
ATOM 1267 N N . TRP A 1 159 ? 7.076 -15.293 -10.694 1.00 84.44 159 TRP A N 1
ATOM 1268 C CA . TRP A 1 159 ? 6.600 -15.083 -9.323 1.00 84.44 159 TRP A CA 1
ATOM 1269 C C . TRP A 1 159 ? 6.129 -13.653 -9.086 1.00 84.44 159 TRP A C 1
ATOM 1271 O O . TRP A 1 159 ? 5.079 -13.447 -8.476 1.00 84.44 159 TRP A O 1
ATOM 1281 N N . HIS A 1 160 ? 6.840 -12.657 -9.614 1.00 85.50 160 HIS A N 1
ATOM 1282 C CA . HIS A 1 160 ? 6.380 -11.276 -9.538 1.00 85.50 160 HIS A CA 1
ATOM 1283 C C . HIS A 1 160 ? 5.045 -11.063 -10.250 1.00 85.50 160 HIS A C 1
ATOM 1285 O O . HIS A 1 160 ? 4.134 -10.484 -9.661 1.00 85.50 160 HIS A O 1
ATOM 1291 N N . ARG A 1 161 ? 4.899 -11.559 -11.488 1.00 85.12 161 ARG A N 1
ATOM 1292 C CA . ARG A 1 161 ? 3.644 -11.450 -12.254 1.00 85.12 161 ARG A CA 1
ATOM 1293 C C . ARG A 1 161 ? 2.485 -12.128 -11.512 1.00 85.12 161 ARG A C 1
ATOM 1295 O O . ARG A 1 161 ? 1.393 -11.568 -11.457 1.00 85.12 161 ARG A O 1
ATOM 1302 N N . ALA A 1 162 ? 2.720 -13.286 -10.895 1.00 87.75 162 ALA A N 1
ATOM 1303 C CA . ALA A 1 162 ? 1.716 -13.994 -10.102 1.00 87.75 162 ALA A CA 1
ATOM 1304 C C . ALA A 1 162 ? 1.307 -13.210 -8.839 1.00 87.75 162 ALA A C 1
ATOM 1306 O O . ALA A 1 162 ? 0.118 -12.994 -8.592 1.00 87.75 162 ALA A O 1
ATOM 1307 N N . LEU A 1 163 ? 2.281 -12.734 -8.057 1.00 90.12 163 LEU A N 1
ATOM 1308 C CA . LEU A 1 163 ? 2.035 -11.970 -6.829 1.00 90.12 163 LEU A CA 1
ATOM 1309 C C . LEU A 1 163 ? 1.422 -10.590 -7.115 1.00 90.12 163 LEU A C 1
ATOM 1311 O O . LEU A 1 163 ? 0.647 -10.087 -6.299 1.00 90.12 163 LEU A O 1
ATOM 1315 N N . ALA A 1 164 ? 1.698 -10.003 -8.283 1.00 88.00 164 ALA A N 1
ATOM 1316 C CA . ALA A 1 164 ? 1.138 -8.722 -8.704 1.00 88.00 164 ALA A CA 1
ATOM 1317 C C . ALA A 1 164 ? -0.396 -8.744 -8.766 1.00 88.00 164 ALA A C 1
ATOM 1319 O O . ALA A 1 164 ? -1.022 -7.768 -8.358 1.00 88.00 164 ALA A O 1
ATOM 1320 N N . PHE A 1 165 ? -1.019 -9.852 -9.189 1.00 90.75 165 PHE A N 1
ATOM 1321 C CA . PHE A 1 165 ? -2.483 -9.973 -9.185 1.00 90.75 165 PHE A CA 1
ATOM 1322 C C . PHE A 1 165 ? -3.067 -9.933 -7.773 1.00 90.75 165 PHE A C 1
ATOM 1324 O O . PHE A 1 165 ? -4.067 -9.256 -7.532 1.00 90.75 165 PHE A O 1
ATOM 1331 N N . VAL A 1 166 ? -2.431 -10.625 -6.827 1.00 91.31 166 VAL A N 1
ATOM 1332 C CA . VAL A 1 166 ? -2.883 -10.656 -5.430 1.00 91.31 166 VAL A CA 1
ATOM 1333 C C . VAL A 1 166 ? -2.697 -9.284 -4.776 1.00 91.31 166 VAL A C 1
ATOM 1335 O O . VAL A 1 166 ? -3.595 -8.786 -4.100 1.00 91.31 166 VAL A O 1
ATOM 1338 N N . HIS A 1 167 ? -1.559 -8.638 -5.024 1.00 90.88 167 HIS A N 1
ATOM 1339 C CA . HIS A 1 167 ? -1.271 -7.294 -4.536 1.00 90.88 167 HIS A CA 1
ATOM 1340 C C . HIS A 1 167 ? -2.233 -6.242 -5.112 1.00 90.88 167 HIS A C 1
ATOM 1342 O O . HIS A 1 167 ? -2.772 -5.426 -4.365 1.00 90.88 167 HIS A O 1
ATOM 1348 N N . LEU A 1 168 ? -2.511 -6.294 -6.420 1.00 91.88 168 LEU A N 1
ATOM 1349 C CA . LEU A 1 168 ? -3.491 -5.427 -7.079 1.00 91.88 168 LEU A CA 1
ATOM 1350 C C . LEU A 1 168 ? -4.892 -5.624 -6.485 1.00 91.88 168 LEU A C 1
ATOM 1352 O O . LEU A 1 168 ? -5.572 -4.646 -6.179 1.00 91.88 168 LEU A O 1
ATOM 1356 N N . ALA A 1 169 ? -5.316 -6.872 -6.268 1.00 93.75 169 ALA A N 1
ATOM 1357 C CA . ALA A 1 169 ? -6.606 -7.168 -5.649 1.00 93.75 169 ALA A CA 1
ATOM 1358 C C . ALA A 1 169 ? -6.714 -6.590 -4.225 1.00 93.75 169 ALA A C 1
ATOM 1360 O O . ALA A 1 169 ? -7.759 -6.047 -3.856 1.00 93.75 169 ALA A O 1
ATOM 1361 N N . ALA A 1 170 ? -5.635 -6.643 -3.437 1.00 94.31 170 ALA A N 1
ATOM 1362 C CA . ALA A 1 170 ? -5.582 -5.994 -2.129 1.00 94.31 170 ALA A CA 1
ATOM 1363 C C . ALA A 1 170 ? -5.710 -4.464 -2.251 1.00 94.31 170 ALA A C 1
ATOM 1365 O O . ALA A 1 170 ? -6.565 -3.869 -1.597 1.00 94.31 170 ALA A O 1
ATOM 1366 N N . MET A 1 171 ? -4.946 -3.827 -3.144 1.00 94.00 171 MET A N 1
ATOM 1367 C CA . MET A 1 171 ? -4.996 -2.370 -3.341 1.00 94.00 171 MET A CA 1
ATOM 1368 C C . MET A 1 171 ? -6.372 -1.864 -3.781 1.00 94.00 171 MET A C 1
ATOM 1370 O O . MET A 1 171 ? -6.810 -0.806 -3.335 1.00 94.00 171 MET A O 1
ATOM 1374 N N . LEU A 1 172 ? -7.078 -2.623 -4.618 1.00 93.19 172 LEU A N 1
ATOM 1375 C CA . LEU A 1 172 ? -8.417 -2.254 -5.081 1.00 93.19 172 LEU A CA 1
ATOM 1376 C C . LEU A 1 172 ? -9.506 -2.483 -4.024 1.00 93.19 172 LEU A C 1
ATOM 1378 O O . LEU A 1 172 ? -10.512 -1.777 -4.022 1.00 93.19 172 LEU A O 1
ATOM 1382 N N . SER A 1 173 ? -9.327 -3.454 -3.125 1.00 95.00 173 SER A N 1
ATOM 1383 C CA . SER A 1 173 ? -10.331 -3.788 -2.105 1.00 95.00 173 SER A CA 1
ATOM 1384 C C . SER A 1 173 ? -10.217 -2.942 -0.837 1.00 95.00 173 SER A C 1
ATOM 1386 O O . SER A 1 173 ? -11.238 -2.649 -0.212 1.00 95.00 173 SER A O 1
ATOM 1388 N N . LEU A 1 174 ? -9.013 -2.499 -0.466 1.00 94.81 174 LEU A N 1
ATOM 1389 C CA . LEU A 1 174 ? -8.771 -1.731 0.760 1.00 94.81 174 LEU A CA 1
ATOM 1390 C C . LEU A 1 174 ? -9.607 -0.443 0.893 1.00 94.81 174 LEU A C 1
ATOM 1392 O O . LEU A 1 174 ? -10.141 -0.232 1.981 1.00 94.81 174 LEU A O 1
ATOM 1396 N N . PRO A 1 175 ? -9.811 0.389 -0.151 1.00 92.06 175 PRO A N 1
ATOM 1397 C CA . PRO A 1 175 ? -10.674 1.568 -0.041 1.00 92.06 175 PRO A CA 1
ATOM 1398 C C . PRO A 1 175 ? -12.128 1.223 0.307 1.00 92.06 175 PRO A C 1
ATOM 1400 O O . PRO A 1 175 ? -12.731 1.873 1.158 1.00 92.06 175 PRO A O 1
ATOM 1403 N N . ALA A 1 176 ? -12.680 0.171 -0.306 1.00 91.44 176 ALA A N 1
ATOM 1404 C CA . ALA A 1 176 ? -14.042 -0.285 -0.030 1.00 91.44 176 ALA A CA 1
ATOM 1405 C C . ALA A 1 176 ? -14.169 -0.874 1.384 1.00 91.44 176 ALA A C 1
ATOM 1407 O O . ALA A 1 176 ? -15.157 -0.634 2.078 1.00 91.44 176 ALA A O 1
ATOM 1408 N N . LEU A 1 177 ? -13.152 -1.615 1.832 1.00 94.62 177 LEU A N 1
ATOM 1409 C CA . LEU A 1 177 ? -13.083 -2.140 3.196 1.00 94.62 177 LEU A CA 1
ATOM 1410 C C . LEU A 1 177 ? -12.891 -1.031 4.237 1.00 94.62 177 LEU A C 1
ATOM 1412 O O . LEU A 1 177 ? -13.370 -1.178 5.356 1.00 94.62 177 LEU A O 1
ATOM 1416 N N . GLY A 1 178 ? -12.262 0.087 3.868 1.00 91.75 178 GLY A N 1
ATOM 1417 C CA . GLY A 1 178 ? -12.136 1.268 4.720 1.00 91.75 178 GLY A CA 1
ATOM 1418 C C . GLY A 1 178 ? -13.482 1.869 5.113 1.00 91.75 178 GLY A C 1
ATOM 1419 O O . GLY A 1 178 ? -13.653 2.258 6.262 1.00 91.75 178 GLY A O 1
ATOM 1420 N N . HIS A 1 179 ? -14.459 1.874 4.203 1.00 90.44 179 HIS A N 1
ATOM 1421 C CA . HIS A 1 179 ? -15.816 2.313 4.533 1.00 90.44 179 HIS A CA 1
ATOM 1422 C C . HIS A 1 179 ? -16.498 1.351 5.517 1.00 90.44 179 HIS A C 1
ATOM 1424 O O . HIS A 1 179 ? -17.007 1.780 6.546 1.00 90.44 179 HIS A O 1
ATOM 1430 N N . GLN A 1 180 ? -16.408 0.040 5.265 1.00 92.06 180 GLN A N 1
ATOM 1431 C CA . GLN A 1 180 ? -16.961 -0.988 6.160 1.00 92.06 180 GLN A CA 1
ATOM 1432 C C . GLN A 1 180 ? -16.294 -0.983 7.545 1.00 92.06 180 GLN A C 1
ATOM 1434 O O . GLN A 1 180 ? -16.911 -1.351 8.542 1.00 92.06 180 GLN A O 1
ATOM 1439 N N . ALA A 1 181 ? -15.023 -0.584 7.625 1.00 92.00 181 ALA A N 1
ATOM 1440 C CA . ALA A 1 181 ? -14.293 -0.483 8.883 1.00 92.00 181 ALA A CA 1
ATOM 1441 C C . ALA A 1 181 ? -14.807 0.635 9.800 1.00 92.00 181 ALA A C 1
ATOM 1443 O O . ALA A 1 181 ? -14.610 0.558 11.011 1.00 92.00 181 ALA A O 1
ATOM 1444 N N . GLU A 1 182 ? -15.470 1.654 9.248 1.00 88.00 182 GLU A N 1
ATOM 1445 C CA . GLU A 1 182 ? -16.124 2.700 10.039 1.00 88.00 182 GLU A CA 1
ATOM 1446 C C . GLU A 1 182 ? -17.463 2.217 10.629 1.00 88.00 182 GLU A C 1
ATOM 1448 O O . GLU A 1 182 ? -17.863 2.692 11.688 1.00 88.00 182 GLU A O 1
ATOM 1453 N N . GLU A 1 183 ? -18.120 1.237 9.997 1.00 87.62 183 GLU A N 1
ATOM 1454 C CA . GLU A 1 183 ? -19.435 0.716 10.405 1.00 87.62 183 GLU A CA 1
ATOM 1455 C C . GLU A 1 183 ? -19.358 -0.291 11.562 1.00 87.62 183 GLU A C 1
ATOM 1457 O O . GLU A 1 183 ? -20.309 -0.438 12.334 1.00 87.62 183 GLU A O 1
ATOM 1462 N N . GLY A 1 184 ? -18.234 -0.999 11.702 1.00 89.25 184 GLY A N 1
ATOM 1463 C CA . GLY A 1 184 ? -18.060 -1.927 12.808 1.00 89.25 184 GLY A CA 1
ATOM 1464 C C . GLY A 1 184 ? -16.861 -2.873 12.715 1.00 89.25 184 GLY A C 1
ATOM 1465 O O . GLY A 1 184 ? -16.053 -2.828 11.782 1.00 89.25 184 GLY A O 1
ATOM 1466 N N . PRO A 1 185 ? -16.754 -3.797 13.687 1.00 90.69 185 PRO A N 1
ATOM 1467 C CA . PRO A 1 185 ? -15.558 -4.603 13.906 1.00 90.69 185 PRO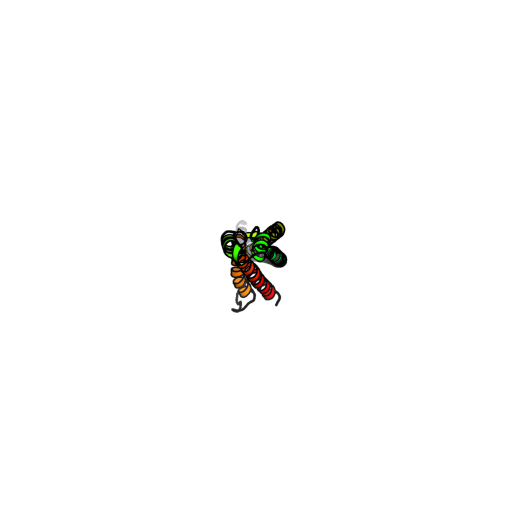 A CA 1
ATOM 1468 C C . PRO A 1 185 ? -15.304 -5.633 12.802 1.00 90.69 185 PRO A C 1
ATOM 1470 O O . PRO A 1 185 ? -14.153 -5.995 12.574 1.00 90.69 185 PRO A O 1
ATOM 1473 N N . ASP A 1 186 ? -16.347 -6.103 12.111 1.00 92.75 186 ASP A N 1
ATOM 1474 C CA . ASP A 1 186 ? -16.206 -7.070 11.015 1.00 92.75 186 ASP A CA 1
ATOM 1475 C C . ASP A 1 186 ? -15.504 -6.441 9.801 1.00 92.75 186 ASP A C 1
ATOM 1477 O O . ASP A 1 186 ? -14.515 -6.980 9.298 1.00 92.75 186 ASP A O 1
ATOM 1481 N N . GLY A 1 187 ? -15.946 -5.251 9.381 1.00 93.00 187 GLY A N 1
ATOM 1482 C CA . GLY A 1 187 ? -15.292 -4.488 8.318 1.00 93.00 187 GLY A CA 1
ATOM 1483 C C . GLY A 1 187 ? -13.856 -4.113 8.682 1.00 93.00 187 GLY A C 1
ATOM 1484 O O . GLY A 1 187 ? -12.942 -4.294 7.875 1.00 93.00 187 GLY A O 1
ATOM 1485 N N . LEU A 1 188 ? -13.632 -3.701 9.934 1.00 93.50 188 LEU A N 1
ATOM 1486 C CA . LEU A 1 188 ? -12.304 -3.375 10.452 1.00 93.50 188 LEU A CA 1
ATOM 1487 C C . LEU A 1 188 ? -11.372 -4.593 10.416 1.00 93.50 188 LEU A C 1
ATOM 1489 O O . LEU A 1 188 ? -10.227 -4.493 9.971 1.00 93.50 188 LEU A O 1
ATOM 1493 N N . GLN A 1 189 ? -11.860 -5.763 10.833 1.00 95.31 189 GLN A N 1
ATOM 1494 C CA . GLN A 1 189 ? -11.091 -7.003 10.792 1.00 95.31 189 GLN A CA 1
ATOM 1495 C C . GLN A 1 189 ? -10.770 -7.425 9.354 1.00 95.31 189 GLN A C 1
ATOM 1497 O O . GLN A 1 189 ? -9.634 -7.815 9.076 1.00 95.31 189 GLN A O 1
ATOM 1502 N N . LYS A 1 190 ? -11.731 -7.321 8.430 1.00 96.56 190 LYS A N 1
ATOM 1503 C CA . LYS A 1 190 ? -11.514 -7.607 7.003 1.00 96.56 190 LYS A CA 1
ATOM 1504 C C . LYS A 1 190 ? -10.460 -6.684 6.402 1.00 96.56 190 LYS A C 1
ATOM 1506 O O . LYS A 1 190 ? -9.515 -7.179 5.790 1.00 96.56 190 LYS A O 1
ATOM 1511 N N . MET A 1 191 ? -10.577 -5.373 6.622 1.00 95.81 191 MET A N 1
ATOM 1512 C CA . MET A 1 191 ? -9.599 -4.383 6.162 1.00 95.81 191 MET A CA 1
ATOM 1513 C C . MET A 1 191 ? -8.200 -4.703 6.689 1.00 95.81 191 MET A C 1
ATOM 1515 O O . MET A 1 191 ? -7.244 -4.740 5.919 1.00 95.81 191 MET A O 1
ATOM 1519 N N . ARG A 1 192 ? -8.086 -5.000 7.987 1.00 95.75 192 ARG A N 1
ATOM 1520 C CA . ARG A 1 192 ? -6.819 -5.345 8.640 1.00 95.75 192 ARG A CA 1
ATOM 1521 C C . ARG A 1 192 ? -6.187 -6.602 8.050 1.00 95.75 192 ARG A C 1
ATOM 1523 O O . ARG A 1 192 ? -5.000 -6.606 7.738 1.00 95.75 192 ARG A O 1
ATOM 1530 N N . ASN A 1 193 ? -6.981 -7.653 7.856 1.00 97.00 193 ASN A N 1
ATOM 1531 C CA . ASN A 1 193 ? -6.508 -8.908 7.277 1.00 97.00 193 ASN A CA 1
ATOM 1532 C C . ASN A 1 193 ? -6.021 -8.709 5.837 1.00 97.00 193 ASN A C 1
ATOM 1534 O O . ASN A 1 193 ? -4.935 -9.169 5.495 1.00 97.00 193 ASN A O 1
ATOM 1538 N N . VAL A 1 194 ? -6.789 -7.995 5.009 1.00 96.75 194 VAL A N 1
ATOM 1539 C CA . VAL A 1 194 ? -6.403 -7.689 3.623 1.00 96.75 194 VAL A CA 1
ATOM 1540 C C . VAL A 1 194 ? -5.169 -6.788 3.580 1.00 96.75 194 VAL A C 1
ATOM 1542 O O . VAL A 1 194 ? -4.268 -7.035 2.781 1.00 96.75 194 VAL A O 1
ATOM 1545 N N . GLY A 1 195 ? -5.081 -5.794 4.465 1.00 96.88 195 GLY A N 1
ATOM 1546 C CA . GLY A 1 195 ? -3.948 -4.873 4.550 1.00 96.88 195 GLY A CA 1
ATOM 1547 C C . GLY A 1 195 ? -2.641 -5.593 4.867 1.00 96.88 195 GLY A C 1
ATOM 1548 O O . GLY A 1 195 ? -1.636 -5.378 4.188 1.00 96.88 195 GLY A O 1
ATOM 1549 N N . TRP A 1 196 ? -2.652 -6.500 5.845 1.00 97.56 196 TRP A N 1
ATOM 1550 C CA . TRP A 1 196 ? -1.473 -7.297 6.189 1.00 97.56 196 TRP A CA 1
ATOM 1551 C C . TRP A 1 196 ? -1.168 -8.399 5.176 1.00 97.56 196 TRP A C 1
ATOM 1553 O O . TRP A 1 196 ? 0.001 -8.615 4.862 1.00 97.56 196 TRP A O 1
ATOM 1563 N N . ALA A 1 197 ? -2.184 -9.067 4.625 1.00 95.75 197 ALA A N 1
ATOM 1564 C CA . ALA A 1 197 ? -1.983 -10.081 3.592 1.00 95.75 197 ALA A CA 1
ATOM 1565 C C . ALA A 1 197 ? -1.377 -9.471 2.317 1.00 95.75 197 ALA A C 1
ATOM 1567 O O . ALA A 1 197 ? -0.389 -9.988 1.798 1.00 95.75 197 ALA A O 1
ATOM 1568 N N . GLY A 1 198 ? -1.917 -8.339 1.853 1.00 95.44 198 GLY A N 1
ATOM 1569 C CA . GLY A 1 198 ? -1.404 -7.606 0.696 1.00 95.44 198 GLY A CA 1
ATOM 1570 C C . GLY A 1 198 ? 0.024 -7.102 0.909 1.00 95.44 198 GLY A C 1
ATOM 1571 O O . GLY A 1 198 ? 0.877 -7.290 0.040 1.00 95.44 198 GLY A O 1
ATOM 1572 N N . PHE A 1 199 ? 0.319 -6.556 2.093 1.00 96.25 199 PHE A N 1
ATOM 1573 C CA . PHE A 1 199 ? 1.677 -6.160 2.470 1.00 96.25 199 PHE A CA 1
ATOM 1574 C C . PHE A 1 199 ? 2.652 -7.349 2.519 1.00 96.25 199 PHE A C 1
ATOM 1576 O O . PHE A 1 199 ? 3.794 -7.239 2.069 1.00 96.25 199 PHE A O 1
ATOM 1583 N N . GLY A 1 200 ? 2.211 -8.502 3.030 1.00 95.12 200 GLY A N 1
ATOM 1584 C CA . GLY A 1 200 ? 3.008 -9.729 3.066 1.00 95.12 200 GLY A CA 1
ATOM 1585 C C . GLY A 1 200 ? 3.368 -10.221 1.665 1.00 95.12 200 GLY A C 1
ATOM 1586 O O . GLY A 1 200 ? 4.543 -10.422 1.367 1.00 95.12 200 GLY A O 1
ATOM 1587 N N . VAL A 1 201 ? 2.373 -10.319 0.778 1.00 93.69 201 VAL A N 1
ATOM 1588 C CA . VAL A 1 201 ? 2.564 -10.639 -0.648 1.00 93.69 201 VAL A CA 1
ATOM 1589 C C . VAL A 1 201 ? 3.538 -9.664 -1.300 1.00 93.69 201 VAL A C 1
ATOM 1591 O O . VAL A 1 201 ? 4.428 -10.081 -2.039 1.00 93.69 201 VAL A O 1
ATOM 1594 N N . TYR A 1 202 ? 3.410 -8.373 -0.992 1.00 93.00 202 TYR A N 1
ATOM 1595 C CA . TYR A 1 202 ? 4.306 -7.365 -1.536 1.00 93.00 202 TYR A CA 1
ATOM 1596 C C . TYR A 1 202 ? 5.750 -7.531 -1.069 1.00 93.00 202 TYR A C 1
ATOM 1598 O O . TYR A 1 202 ? 6.684 -7.437 -1.861 1.00 93.00 202 TYR A O 1
ATOM 1606 N N . SER A 1 203 ? 5.929 -7.822 0.217 1.00 93.44 203 SER A N 1
ATOM 1607 C CA . SER A 1 203 ? 7.243 -8.040 0.818 1.00 93.44 203 SER A CA 1
ATOM 1608 C C . SER A 1 203 ? 7.937 -9.258 0.207 1.00 93.44 203 SER A C 1
ATOM 1610 O O . SER A 1 203 ? 9.130 -9.201 -0.082 1.00 93.44 203 SER A O 1
ATOM 1612 N N . VAL A 1 204 ? 7.188 -10.334 -0.064 1.00 91.69 204 VAL A N 1
ATOM 1613 C CA . VAL A 1 204 ? 7.707 -11.505 -0.790 1.00 91.69 204 VAL A CA 1
ATOM 1614 C C . VAL A 1 204 ? 8.095 -11.127 -2.218 1.00 91.69 204 VAL A C 1
ATOM 1616 O O . VAL A 1 204 ? 9.181 -11.489 -2.656 1.00 91.69 204 VAL A O 1
ATOM 1619 N N . ALA A 1 205 ? 7.262 -10.359 -2.927 1.00 87.94 205 ALA A N 1
ATOM 1620 C CA . ALA A 1 205 ? 7.558 -9.930 -4.294 1.00 87.94 205 ALA A CA 1
ATOM 1621 C C . ALA A 1 205 ? 8.839 -9.080 -4.385 1.00 87.94 205 ALA A C 1
ATOM 1623 O O . ALA A 1 205 ? 9.594 -9.225 -5.341 1.00 87.94 205 ALA A O 1
ATOM 1624 N N . ILE A 1 206 ? 9.111 -8.233 -3.387 1.00 86.19 206 ILE A N 1
ATOM 1625 C CA . ILE A 1 206 ? 10.382 -7.499 -3.285 1.00 86.19 206 ILE A CA 1
ATOM 1626 C C . ILE A 1 206 ? 11.542 -8.468 -3.020 1.00 86.19 206 ILE A C 1
ATOM 1628 O O . ILE A 1 206 ? 12.574 -8.381 -3.682 1.00 86.19 206 ILE A O 1
ATOM 1632 N N . GLY A 1 207 ? 11.371 -9.412 -2.088 1.00 83.31 207 GLY A N 1
ATOM 1633 C CA . GLY A 1 207 ? 12.395 -10.404 -1.753 1.00 83.31 207 GLY A CA 1
ATOM 1634 C C . GLY A 1 207 ? 12.808 -11.276 -2.942 1.00 83.31 207 GLY A C 1
ATOM 1635 O O . GLY A 1 207 ? 13.995 -11.504 -3.138 1.00 83.31 207 GLY A O 1
ATOM 1636 N N . VAL A 1 208 ? 11.853 -11.692 -3.777 1.00 76.62 208 VAL A N 1
ATOM 1637 C CA . VAL A 1 208 ? 12.085 -12.538 -4.964 1.00 76.62 208 VAL A CA 1
ATOM 1638 C C . VAL A 1 208 ? 12.982 -11.876 -6.023 1.00 76.62 208 VAL A C 1
ATOM 1640 O O . VAL A 1 208 ? 13.553 -12.581 -6.845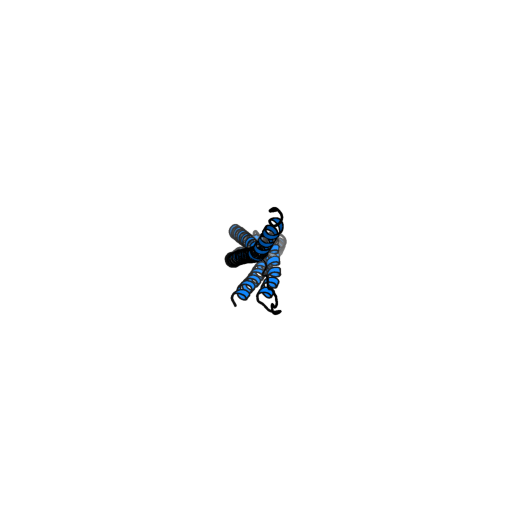 1.00 76.62 208 VAL A O 1
ATOM 1643 N N . PHE A 1 209 ? 13.143 -10.550 -6.019 1.00 67.12 209 PHE A N 1
ATOM 1644 C CA . PHE A 1 209 ? 14.036 -9.854 -6.957 1.00 67.12 209 PHE A CA 1
ATOM 1645 C C . PHE A 1 209 ? 15.410 -9.495 -6.393 1.00 67.12 209 PHE A C 1
ATOM 1647 O O . PHE A 1 209 ? 16.287 -9.093 -7.156 1.00 67.12 209 PHE A O 1
ATOM 1654 N N . TYR A 1 210 ? 15.600 -9.594 -5.077 1.00 56.19 210 TYR A N 1
ATOM 1655 C CA . TYR A 1 210 ? 16.892 -9.328 -4.441 1.00 56.19 210 TYR A CA 1
ATOM 1656 C C . TYR A 1 210 ? 17.779 -10.584 -4.323 1.00 56.19 210 TYR A C 1
ATOM 1658 O O . TYR A 1 210 ? 18.951 -10.444 -3.971 1.00 56.19 210 TYR A O 1
ATOM 1666 N N . PHE A 1 211 ? 17.250 -11.774 -4.640 1.00 40.25 211 PHE A N 1
ATOM 1667 C CA . PHE A 1 211 ? 17.936 -13.075 -4.632 1.00 40.25 211 PHE A CA 1
ATOM 1668 C C . PHE A 1 211 ? 17.758 -13.797 -5.969 1.00 40.25 211 PHE A C 1
ATOM 1670 O O . PHE A 1 211 ? 18.655 -14.603 -6.304 1.00 40.25 211 PHE A O 1
#

Radius of gyration: 34.84 Å; Cα contacts (8 Å, |Δi|>4): 150; chains: 1; bounding box: 68×35×131 Å